Protein AF-A0A352EVU0-F1 (afdb_monomer_lite)

Secondary structure (DSSP, 8-state):
---------------------SSSSSSHHHHHHHHHHHHSS----------------TT-HHHHHHTT--TTSHHHHHH-TT---THHHHHHT--SS--SEEEEEEEE-TTT-PEEEEEEEE-SS-EEEEEEETT-GGG-EEEEE-HHHHHHHHHHHHTPPPPPPPPTTTS-TTPPPSEEEEEEEEETTEEEEEEEEHHHHEEESSTT-SSEEE-HHHHHHTTSGGG---TTSS-HHHHHHHTT--

pLDDT: mean 79.82, std 21.69, range [36.47, 98.62]

Radius of gyration: 36.18 Å; chains: 1; bounding box: 93×41×120 Å

Foldseek 3Di:
DDDDDDDDDDDDDDDDDDDDDDPDDPPPVVVVVVVVVVVPPPPPPPPVPPLDPLVDPQLCPVQCVVVVPDCPAPVNVLCDDPRGPPVVVVSNPDDPDDWQKKKWKWFALPPPSWIWIWIWTDDPQWIWTWIDTRVCRVPTDIDTDDPVLSVQLLVQVVPDDADFWDDPVQAAPPGRTGFGIKMWMGHRHDIDIYTHYPQQAWDAPDSPSPDIDGHVVLVSVCSDVVSPPPPPDPDPPVSSSVVSVD

Sequence (246 aa):
MQEIRHSFSLDANRAPQLKAIVIRLTSMNKIFLIIVILVLTPSVFGQKSTTPSLGWDLTYISVLSANRVAPDEWVRKWLGPNFQSPARQLISKWRDGPIESSVLLEHPAFHAGEHVTIWLVRTKHHAYYIELVEANPRHKLKESLSLHLYDKLFGMMSSWQQAQPLMPEDTPENGIPGYMGFLSFYNRGDSRQMLLTGEDFVICKTKKCDEAKLGRVYQALTILPRFKVQSDRRSTYNNALQLSAR

Structure (mmCIF, N/CA/C/O backbone):
data_AF-A0A352EVU0-F1
#
_entry.id   AF-A0A352EVU0-F1
#
loop_
_atom_site.group_PDB
_atom_site.id
_atom_site.type_symbol
_atom_site.label_atom_id
_atom_site.label_alt_id
_atom_site.label_comp_id
_atom_site.label_asym_id
_atom_site.label_entity_id
_atom_site.label_seq_id
_atom_site.pdbx_PDB_ins_code
_atom_site.Cartn_x
_atom_site.Cartn_y
_atom_site.Cartn_z
_atom_site.occupancy
_atom_site.B_iso_or_equiv
_atom_site.auth_seq_id
_atom_site.auth_comp_id
_atom_site.auth_asym_id
_atom_site.auth_atom_id
_atom_site.pdbx_PDB_model_num
ATOM 1 N N . MET A 1 1 ? -75.322 11.588 84.653 1.00 41.59 1 MET A N 1
ATOM 2 C CA . MET A 1 1 ? -75.619 10.190 85.035 1.00 41.59 1 MET A CA 1
ATOM 3 C C . MET A 1 1 ? -74.282 9.465 85.058 1.00 41.59 1 MET A C 1
ATOM 5 O O . MET A 1 1 ? -73.636 9.452 84.023 1.00 41.59 1 MET A O 1
ATOM 9 N N . GLN A 1 2 ? -73.666 9.289 86.238 1.00 39.53 2 GLN A N 1
ATOM 10 C CA . GLN A 1 2 ? -73.706 8.049 87.052 1.00 39.53 2 GLN A CA 1
ATOM 11 C C . GLN A 1 2 ? -73.255 6.835 86.211 1.00 39.53 2 GLN A C 1
ATOM 13 O O . GLN A 1 2 ? -73.874 6.570 85.195 1.00 39.53 2 GLN A O 1
ATOM 18 N N . GLU A 1 3 ? -72.183 6.100 86.511 1.00 41.59 3 GLU A N 1
ATOM 19 C CA . GLU A 1 3 ? -71.686 5.681 87.824 1.00 41.59 3 GLU A CA 1
ATOM 20 C C . GLU A 1 3 ? -70.164 5.444 87.873 1.00 41.59 3 GLU A C 1
ATOM 22 O O . GLU A 1 3 ? -69.505 5.094 86.898 1.00 41.59 3 GLU A O 1
ATOM 27 N N . ILE A 1 4 ? -69.657 5.620 89.090 1.00 52.03 4 ILE A N 1
ATOM 28 C CA . ILE A 1 4 ? -68.330 5.307 89.618 1.00 52.03 4 ILE A CA 1
ATOM 29 C C . ILE A 1 4 ? -68.307 3.827 90.038 1.00 52.03 4 ILE A C 1
ATOM 31 O O . ILE A 1 4 ? -69.284 3.390 90.641 1.00 52.03 4 ILE A O 1
ATOM 35 N N . ARG A 1 5 ? -67.180 3.108 89.881 1.00 47.53 5 ARG A N 1
ATOM 36 C CA . ARG A 1 5 ? -66.636 2.241 90.955 1.00 47.53 5 ARG A CA 1
ATOM 37 C C . ARG A 1 5 ? -65.174 1.812 90.751 1.00 47.53 5 ARG A C 1
ATOM 39 O O . ARG A 1 5 ? -64.817 1.092 89.829 1.00 47.53 5 ARG A O 1
ATOM 46 N N . HIS A 1 6 ? -64.378 2.298 91.701 1.00 43.09 6 HIS A N 1
ATOM 47 C CA . HIS A 1 6 ? -63.061 1.882 92.185 1.00 43.09 6 HIS A CA 1
ATOM 48 C C . HIS A 1 6 ? -62.896 0.387 92.513 1.00 43.09 6 HIS A C 1
ATOM 50 O O . HIS A 1 6 ? -63.826 -0.204 93.050 1.00 43.09 6 HIS A O 1
ATOM 56 N N . SER A 1 7 ? -61.656 -0.120 92.370 1.00 42.41 7 SER A N 1
ATOM 57 C CA . SER A 1 7 ? -60.786 -0.686 93.445 1.00 42.41 7 SER A CA 1
ATOM 58 C C . SER A 1 7 ? -59.576 -1.404 92.798 1.00 42.41 7 SER A C 1
ATOM 60 O O . SER A 1 7 ? -59.787 -2.317 92.010 1.00 42.41 7 SER A O 1
ATOM 62 N N . PHE A 1 8 ? -58.330 -0.908 92.847 1.00 42.88 8 PHE A N 1
ATOM 63 C CA . PHE A 1 8 ? -57.292 -1.006 93.903 1.00 42.88 8 PHE A CA 1
ATOM 64 C C . PHE A 1 8 ? -56.934 -2.422 94.412 1.00 42.88 8 PHE A C 1
ATOM 66 O O . PHE A 1 8 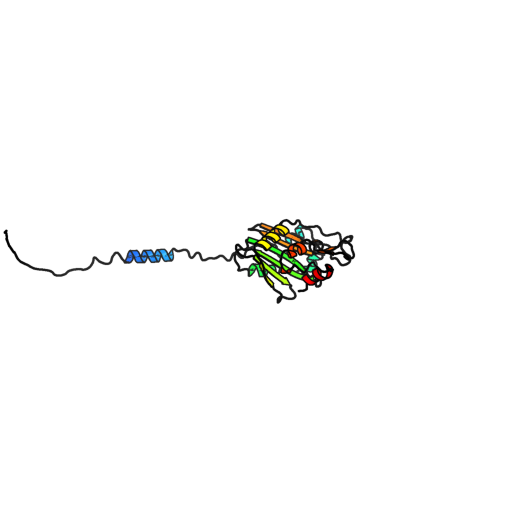? -57.741 -3.035 95.098 1.00 42.88 8 PHE A O 1
ATOM 73 N N . SER A 1 9 ? -55.687 -2.860 94.149 1.00 38.09 9 SER A N 1
ATOM 74 C CA . SER A 1 9 ? -54.765 -3.605 95.051 1.00 38.09 9 SER A CA 1
ATOM 75 C C . SER A 1 9 ? -53.428 -3.840 94.304 1.00 38.09 9 SER A C 1
ATOM 77 O O . SER A 1 9 ? -53.432 -4.494 93.266 1.00 38.09 9 SER A O 1
ATOM 79 N N . LEU A 1 10 ? -52.370 -3.052 94.539 1.00 39.59 10 LEU A N 1
ATOM 80 C CA . LEU A 1 10 ? -51.272 -3.187 95.525 1.00 39.59 10 LEU A CA 1
ATOM 81 C C . LEU A 1 10 ? -50.255 -4.323 95.263 1.00 39.59 10 LEU A C 1
ATOM 83 O O . LEU A 1 10 ? -50.540 -5.497 95.466 1.00 39.59 10 LEU A O 1
ATOM 87 N N . ASP A 1 11 ? -49.066 -3.869 94.843 1.00 41.59 11 ASP A N 1
ATOM 88 C CA . ASP A 1 11 ? -47.697 -4.248 95.230 1.00 41.59 11 ASP A CA 1
ATOM 89 C C . ASP A 1 11 ? -47.300 -5.725 95.399 1.00 41.59 11 ASP A C 1
ATOM 91 O O . ASP A 1 11 ? -47.783 -6.436 96.271 1.00 41.59 11 ASP A O 1
ATOM 95 N N . ALA A 1 12 ? -46.216 -6.127 94.724 1.00 38.94 12 ALA A N 1
ATOM 96 C CA . ALA A 1 12 ? -44.873 -6.018 95.310 1.00 38.94 12 ALA A CA 1
ATOM 97 C C . ALA A 1 12 ? -43.837 -6.900 94.582 1.00 38.94 12 ALA A C 1
ATOM 99 O O . ALA A 1 12 ? -43.993 -8.109 94.450 1.00 38.94 12 ALA A O 1
ATOM 100 N N . ASN A 1 13 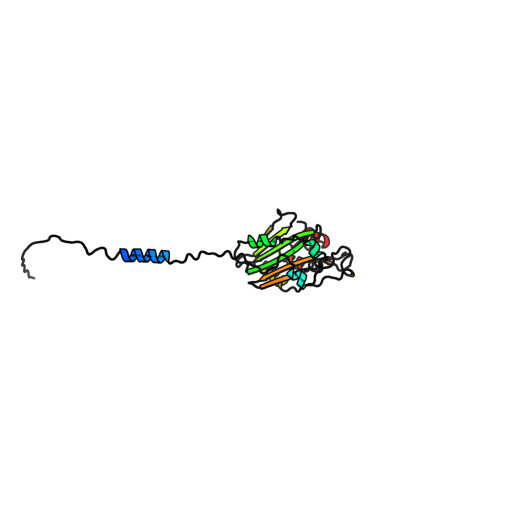? -42.685 -6.281 94.322 1.00 37.75 13 ASN A N 1
ATOM 101 C CA . ASN A 1 13 ? -41.345 -6.852 94.471 1.00 37.75 13 ASN A CA 1
ATOM 102 C C . ASN A 1 13 ? -40.701 -7.737 93.382 1.00 37.75 13 ASN A C 1
ATOM 104 O O . ASN A 1 13 ? -41.170 -8.802 93.000 1.00 37.75 13 ASN A O 1
ATOM 108 N N . ARG A 1 14 ? -39.446 -7.325 93.124 1.00 41.03 14 ARG A N 1
ATOM 109 C CA . ARG A 1 14 ? -38.260 -8.058 92.643 1.00 41.03 14 ARG A CA 1
ATOM 110 C C . ARG A 1 14 ? -38.029 -8.171 91.132 1.00 41.03 14 ARG A C 1
ATOM 112 O O . ARG A 1 14 ? -38.212 -9.212 90.520 1.00 41.03 14 ARG A O 1
ATOM 119 N N . ALA A 1 15 ? -37.364 -7.143 90.603 1.00 46.62 15 ALA A N 1
ATOM 120 C CA . ALA A 1 15 ? -36.094 -7.372 89.903 1.00 46.62 15 ALA A CA 1
ATOM 121 C C . ALA A 1 15 ? -35.005 -7.661 90.972 1.00 46.62 15 ALA A C 1
ATOM 123 O O . ALA A 1 15 ? -35.111 -7.105 92.070 1.00 46.62 15 ALA A O 1
ATOM 124 N N . PRO A 1 16 ? -33.983 -8.507 90.722 1.00 51.19 16 PRO A N 1
ATOM 125 C CA . PRO A 1 16 ? -32.934 -8.113 89.782 1.00 51.19 16 PRO A CA 1
ATOM 126 C C . PRO A 1 16 ? -32.313 -9.258 88.952 1.00 51.19 16 PRO A C 1
ATOM 128 O O . PRO A 1 16 ? -32.306 -10.415 89.348 1.00 51.19 16 PRO A O 1
ATOM 131 N N . GLN A 1 17 ? -31.713 -8.855 87.827 1.00 45.97 17 GLN A N 1
ATOM 132 C CA . GLN A 1 17 ? -30.420 -9.337 87.320 1.00 45.97 17 GLN A CA 1
ATOM 133 C C . GLN A 1 17 ? -30.233 -10.858 87.188 1.00 45.97 17 GLN A C 1
ATOM 135 O O . GLN A 1 17 ? -29.955 -11.535 88.170 1.00 45.97 17 GLN A O 1
ATOM 140 N N . LEU A 1 18 ? -30.169 -11.356 85.947 1.00 41.66 18 LEU A N 1
ATOM 141 C CA . LEU A 1 18 ? -28.968 -12.049 85.460 1.00 41.66 18 LEU A CA 1
ATOM 142 C C . LEU A 1 18 ? -29.073 -12.385 83.965 1.00 41.66 18 LEU A C 1
ATOM 144 O O . LEU A 1 18 ? -29.944 -13.122 83.519 1.00 41.66 18 LEU A O 1
ATOM 148 N N . LYS A 1 19 ? -28.053 -11.901 83.252 1.00 44.44 19 LYS A N 1
ATOM 149 C CA . LYS A 1 19 ? -27.501 -12.431 81.998 1.00 44.44 19 LYS A CA 1
ATOM 150 C C . LYS A 1 19 ? -28.220 -12.032 80.713 1.00 44.44 19 LYS A C 1
ATOM 152 O O . LYS A 1 19 ? -28.825 -12.820 79.997 1.00 44.44 19 LYS A O 1
ATOM 157 N N . ALA A 1 20 ? -27.913 -10.795 80.331 1.00 50.62 20 ALA A N 1
ATOM 158 C CA . ALA A 1 20 ? -27.350 -10.537 79.013 1.00 50.62 20 ALA A CA 1
ATOM 159 C C . ALA A 1 20 ? -26.485 -11.725 78.536 1.00 50.62 20 ALA A C 1
ATOM 161 O O . ALA A 1 20 ? -25.426 -11.929 79.109 1.00 50.62 20 ALA A O 1
ATOM 162 N N . ILE A 1 21 ? -26.971 -12.508 77.564 1.00 49.44 21 ILE A N 1
ATOM 163 C CA . ILE A 1 21 ? -26.263 -13.315 76.537 1.00 49.44 21 ILE A CA 1
ATOM 164 C C . ILE A 1 21 ? -27.355 -13.761 75.532 1.00 49.44 21 ILE A C 1
ATOM 166 O O . ILE A 1 21 ? -27.644 -14.934 75.382 1.00 49.44 21 ILE A O 1
ATOM 170 N N . VAL A 1 22 ? -28.066 -12.838 74.872 1.00 45.50 22 VAL A N 1
ATOM 171 C CA . VAL A 1 22 ? -28.925 -13.205 73.706 1.00 45.50 22 VAL A CA 1
ATOM 172 C C . VAL A 1 22 ? -28.838 -12.170 72.575 1.00 45.50 22 VAL A C 1
ATOM 174 O O . VAL A 1 22 ? -29.566 -12.221 71.594 1.00 45.50 22 VAL A O 1
ATOM 177 N N . ILE A 1 23 ? -27.897 -11.227 72.639 1.00 49.56 23 ILE A N 1
ATOM 178 C CA . ILE A 1 23 ? -27.729 -10.218 71.587 1.00 49.56 23 ILE A CA 1
ATOM 179 C C . ILE A 1 23 ? -26.264 -10.196 71.172 1.00 49.56 23 ILE A C 1
ATOM 181 O O . ILE A 1 23 ? -25.520 -9.362 71.673 1.00 49.56 23 ILE A O 1
ATOM 185 N N . ARG A 1 24 ? -25.835 -11.138 70.312 1.00 45.91 24 ARG A N 1
ATOM 186 C CA . ARG A 1 24 ? -24.653 -10.988 69.419 1.00 45.91 24 ARG A CA 1
ATOM 187 C C . ARG A 1 24 ? -24.340 -12.187 68.501 1.00 45.91 24 ARG A C 1
ATOM 189 O O . ARG A 1 24 ? -23.189 -12.386 68.145 1.00 45.91 24 ARG A O 1
ATOM 196 N N . LEU A 1 25 ? -25.328 -12.957 68.038 1.00 42.06 25 LEU A N 1
ATOM 197 C CA . LEU A 1 25 ? -25.082 -14.056 67.075 1.00 42.06 25 LEU A CA 1
ATOM 198 C C . LEU A 1 25 ? -25.722 -13.862 65.692 1.00 42.06 25 LEU A C 1
ATOM 200 O O . LEU A 1 25 ? -25.816 -14.801 64.914 1.00 42.06 25 LEU A O 1
ATOM 204 N N . THR A 1 26 ? -26.109 -12.636 65.333 1.00 45.88 26 THR A N 1
ATOM 205 C CA . THR A 1 26 ? -26.640 -12.326 63.987 1.00 45.88 26 THR A CA 1
ATOM 206 C C . THR A 1 26 ? -25.762 -11.375 63.169 1.00 45.88 26 THR A C 1
ATOM 208 O O . THR A 1 26 ? -26.046 -11.139 61.996 1.00 45.88 26 THR A O 1
ATOM 211 N N . SER A 1 27 ? -24.668 -10.862 63.746 1.00 51.22 27 SER A N 1
ATOM 212 C CA . SER A 1 27 ? -23.776 -9.896 63.081 1.00 51.22 27 SER A CA 1
ATOM 213 C C . SER A 1 27 ? -22.551 -10.544 62.413 1.00 51.22 27 SER A C 1
ATOM 215 O O . SER A 1 27 ? -22.149 -10.131 61.327 1.00 51.22 27 SER A O 1
ATOM 217 N N . MET A 1 28 ? -21.994 -11.622 62.980 1.00 50.38 28 MET A N 1
ATOM 218 C CA . MET A 1 28 ? -20.754 -12.217 62.450 1.00 50.38 28 MET A CA 1
ATOM 219 C C . MET A 1 28 ? -20.948 -13.043 61.168 1.00 50.38 28 MET A C 1
ATOM 221 O O . MET A 1 28 ? -20.040 -13.078 60.343 1.00 50.38 28 MET A O 1
ATOM 225 N N . ASN A 1 29 ? -22.138 -13.607 60.924 1.00 49.31 29 ASN A N 1
ATOM 226 C CA . ASN A 1 29 ? -22.406 -14.356 59.685 1.00 49.31 29 ASN A CA 1
ATOM 227 C C . ASN A 1 29 ? -22.691 -13.459 58.471 1.00 49.31 29 ASN A C 1
ATOM 229 O O . ASN A 1 29 ? -22.521 -13.902 57.340 1.00 49.31 29 ASN A O 1
ATOM 233 N N . LYS A 1 30 ? -23.087 -12.193 58.674 1.00 51.00 30 LYS A N 1
ATOM 234 C CA . LYS A 1 30 ? -23.308 -11.251 57.562 1.00 51.00 30 LYS A CA 1
ATOM 235 C C . LYS A 1 30 ? -22.015 -10.575 57.104 1.00 51.00 30 LYS A C 1
ATOM 237 O O . LYS A 1 30 ? -21.850 -10.350 55.911 1.00 51.00 30 LYS A O 1
ATOM 242 N N . ILE A 1 31 ? -21.077 -10.317 58.020 1.00 54.59 31 ILE A N 1
ATOM 243 C CA . ILE A 1 31 ? -19.764 -9.741 57.678 1.00 54.59 31 ILE A CA 1
ATOM 244 C C . ILE A 1 31 ? -18.893 -10.770 56.941 1.00 54.59 31 ILE A C 1
ATOM 246 O O . ILE A 1 31 ? -18.262 -10.426 55.943 1.00 54.59 31 ILE A O 1
ATOM 250 N N . PHE A 1 32 ? -18.927 -12.046 57.349 1.00 53.06 32 PHE A N 1
ATOM 251 C CA . PHE A 1 32 ? -18.214 -13.113 56.633 1.00 53.06 32 PHE A CA 1
ATOM 252 C C . PHE A 1 32 ? -18.740 -13.319 55.204 1.00 53.06 32 PHE A C 1
ATOM 254 O O . PHE A 1 32 ? -17.948 -13.533 54.290 1.00 53.06 32 PHE A O 1
ATOM 261 N N . LEU A 1 33 ? -20.053 -13.178 54.979 1.00 52.28 33 LEU A N 1
ATOM 262 C CA . LEU A 1 33 ? -20.634 -13.318 53.641 1.00 52.28 33 LEU A CA 1
ATOM 263 C C . LEU A 1 33 ? -20.185 -12.197 52.685 1.00 52.28 33 LEU A C 1
ATOM 265 O O . LEU A 1 33 ? -19.931 -12.459 51.515 1.00 52.28 33 LEU A O 1
ATOM 269 N N . ILE A 1 34 ? -20.039 -10.960 53.175 1.00 54.53 34 ILE A N 1
ATOM 270 C CA . ILE A 1 34 ? -19.601 -9.815 52.356 1.00 54.53 34 ILE A CA 1
ATOM 271 C C . ILE A 1 34 ? -18.117 -9.937 51.975 1.00 54.53 34 ILE A C 1
ATOM 273 O O . ILE A 1 34 ? -17.751 -9.632 50.841 1.00 54.53 34 ILE A O 1
ATOM 277 N N . ILE A 1 35 ? -17.267 -10.443 52.877 1.00 55.34 35 ILE A N 1
ATOM 278 C CA . ILE A 1 35 ? -15.843 -10.677 52.584 1.00 55.34 35 ILE A CA 1
ATOM 279 C C . ILE A 1 35 ? -15.674 -11.835 51.588 1.00 55.34 35 ILE A C 1
ATOM 281 O O . ILE A 1 35 ? -14.876 -11.724 50.661 1.00 55.34 35 ILE A O 1
ATOM 285 N N . VAL A 1 36 ? -16.469 -12.905 51.696 1.00 54.06 36 VAL A N 1
ATOM 286 C CA . VAL A 1 36 ? -16.443 -14.012 50.722 1.00 54.06 36 VAL A CA 1
ATOM 287 C C . VAL A 1 36 ? -16.940 -13.567 49.337 1.00 54.06 36 VAL A C 1
ATOM 289 O O . VAL A 1 36 ? -16.380 -13.997 48.333 1.00 54.06 36 VAL A O 1
ATOM 292 N N . ILE A 1 37 ? -17.911 -12.649 49.250 1.00 52.44 37 ILE A N 1
ATOM 293 C CA . ILE A 1 37 ? -18.372 -12.092 47.962 1.00 52.44 37 ILE A CA 1
ATOM 294 C C . ILE A 1 37 ? -17.316 -11.166 47.328 1.00 52.44 37 ILE A C 1
ATOM 296 O O . ILE A 1 37 ? -17.140 -11.205 46.113 1.00 52.44 37 ILE A O 1
ATOM 300 N N . LEU A 1 38 ? -16.560 -10.395 48.118 1.00 51.66 38 LEU A N 1
ATOM 301 C CA . LEU A 1 38 ? -15.459 -9.553 47.614 1.00 51.66 38 LEU A CA 1
ATOM 302 C C . LEU A 1 38 ? -14.221 -10.354 47.174 1.00 51.66 38 LEU A C 1
ATOM 304 O O . LEU A 1 38 ? -13.482 -9.900 46.306 1.00 51.66 38 LEU A O 1
ATOM 308 N N . VAL A 1 39 ? -13.998 -11.550 47.728 1.00 53.25 39 VAL A N 1
ATOM 309 C CA . VAL A 1 39 ? -12.901 -12.452 47.315 1.00 53.25 39 VAL A CA 1
ATOM 310 C C . VAL A 1 39 ? -13.301 -13.337 46.119 1.00 53.25 39 VAL A C 1
ATOM 312 O O . VAL A 1 39 ? -12.437 -13.890 45.442 1.00 53.25 39 VAL A O 1
ATOM 315 N N . LEU A 1 40 ? -14.599 -13.430 45.806 1.00 48.62 40 LEU A N 1
ATOM 316 C CA . LEU A 1 40 ? -15.132 -14.187 44.667 1.00 48.62 40 LEU A CA 1
ATOM 317 C C . LEU A 1 40 ? -15.559 -13.318 43.480 1.00 48.62 40 LEU A C 1
ATOM 319 O O . LEU A 1 40 ? -16.091 -13.860 42.513 1.00 48.62 40 LEU A O 1
ATOM 323 N N . THR A 1 41 ? -15.318 -12.003 43.486 1.00 47.41 41 THR A N 1
ATOM 324 C CA . THR A 1 41 ? -15.342 -11.255 42.225 1.00 47.41 41 THR A CA 1
ATOM 325 C C . THR A 1 41 ? -14.084 -11.635 41.453 1.00 47.41 41 THR A C 1
ATOM 327 O O . THR A 1 41 ? -12.996 -11.223 41.868 1.00 47.41 41 THR A O 1
ATOM 330 N N . PRO A 1 42 ? -14.165 -12.422 40.361 1.00 52.81 42 PRO A N 1
ATOM 331 C CA . PRO A 1 42 ? -13.004 -12.599 39.514 1.00 52.81 42 PRO A CA 1
ATOM 332 C C . PRO A 1 42 ? -12.578 -11.203 39.074 1.00 52.81 42 PRO A C 1
ATOM 334 O O . PRO A 1 42 ? -13.374 -10.444 38.518 1.00 52.81 42 PRO A O 1
ATOM 337 N N . SER A 1 43 ? -11.328 -10.856 39.359 1.00 50.41 43 SER A N 1
ATOM 338 C CA . SER A 1 43 ? -10.654 -9.691 38.807 1.00 50.41 43 SER A CA 1
ATOM 339 C C . SER A 1 43 ? -10.568 -9.859 37.288 1.00 50.41 43 SER A C 1
ATOM 341 O O . SER A 1 43 ? -9.516 -10.173 36.737 1.00 50.41 43 SER A O 1
ATOM 343 N N . VAL A 1 44 ? -11.682 -9.671 36.577 1.00 52.22 44 VAL A N 1
ATOM 344 C CA . VAL A 1 44 ? -11.728 -9.601 35.115 1.00 52.22 44 VAL A CA 1
ATOM 345 C C . VAL A 1 44 ? -11.325 -8.187 34.709 1.00 52.22 44 VAL A C 1
ATOM 347 O O . VAL A 1 44 ? -12.076 -7.435 34.106 1.00 52.22 44 VAL A O 1
ATOM 350 N N . PHE A 1 45 ? -10.098 -7.819 35.060 1.00 49.34 45 PHE A N 1
ATOM 351 C CA . PHE A 1 45 ? -9.348 -6.785 34.354 1.00 49.34 45 PHE A CA 1
ATOM 352 C C . PHE A 1 45 ? -7.999 -7.344 33.904 1.00 49.34 45 PHE A C 1
ATOM 354 O O . PHE A 1 45 ? -6.996 -6.649 33.828 1.00 49.34 45 PHE A O 1
ATOM 361 N N . GLY A 1 46 ? -7.984 -8.620 33.520 1.00 46.38 46 GLY A N 1
ATOM 362 C CA . GLY A 1 46 ? -7.049 -9.093 32.514 1.00 46.38 46 GLY A CA 1
ATOM 363 C C . GLY A 1 46 ? -7.533 -8.637 31.140 1.00 46.38 46 GLY A C 1
ATOM 364 O O . GLY A 1 46 ? -8.003 -9.461 30.359 1.00 46.38 46 GLY A O 1
ATOM 365 N N . GLN A 1 47 ? -7.449 -7.337 30.829 1.00 45.84 47 GLN A N 1
ATOM 366 C CA . GLN A 1 47 ? -7.446 -6.902 29.432 1.00 45.84 47 GLN A CA 1
ATOM 367 C C . GLN A 1 47 ? -6.169 -7.478 28.827 1.00 45.84 47 GLN A C 1
ATOM 369 O O . GLN A 1 47 ? -5.101 -6.870 28.867 1.00 45.84 47 GLN A O 1
ATOM 374 N N . LYS A 1 48 ? -6.265 -8.710 28.319 1.00 42.69 48 LYS A N 1
ATOM 375 C CA . LYS A 1 48 ? -5.262 -9.277 27.432 1.00 42.69 48 LYS A CA 1
ATOM 376 C C . LYS A 1 48 ? -5.119 -8.236 26.332 1.00 42.69 48 LYS A C 1
ATOM 378 O O . LYS A 1 48 ? -6.048 -8.036 25.556 1.00 42.69 48 LYS A O 1
ATOM 383 N N . SER A 1 49 ? -4.003 -7.512 26.342 1.00 43.81 49 SER A N 1
ATOM 384 C CA . SER A 1 49 ? -3.601 -6.630 25.256 1.00 43.81 49 SER A CA 1
ATOM 385 C C . SER A 1 49 ? -3.377 -7.531 24.050 1.00 43.81 49 SER A C 1
ATOM 387 O O . SER A 1 49 ? -2.255 -7.931 23.747 1.00 43.81 49 SER A O 1
ATOM 389 N N . THR A 1 50 ? -4.463 -7.930 23.397 1.00 50.94 50 THR A N 1
ATOM 390 C CA . THR A 1 50 ? -4.438 -8.525 22.077 1.00 50.94 50 THR A CA 1
ATOM 391 C C . THR A 1 50 ? -4.080 -7.379 21.159 1.00 50.94 50 THR A C 1
ATOM 393 O O . THR A 1 50 ? -4.957 -6.706 20.617 1.00 50.94 50 THR A O 1
ATOM 396 N N . THR A 1 51 ? -2.782 -7.097 21.050 1.00 55.22 51 THR A N 1
ATOM 397 C CA . THR A 1 51 ? -2.265 -6.338 19.918 1.00 55.22 51 THR A CA 1
ATOM 398 C C . THR A 1 51 ? -2.927 -6.950 18.686 1.00 55.22 51 THR A C 1
ATOM 400 O O . THR A 1 51 ? -2.803 -8.167 18.511 1.00 55.22 51 THR A O 1
ATOM 403 N N . PRO A 1 52 ? -3.707 -6.184 17.906 1.00 63.84 52 PRO A N 1
ATOM 404 C CA . PRO A 1 52 ? -4.442 -6.753 16.792 1.00 63.84 52 PRO A CA 1
ATOM 405 C C . PRO A 1 52 ? -3.442 -7.424 15.855 1.00 63.84 52 PRO A C 1
ATOM 407 O O . PRO A 1 52 ? -2.573 -6.757 15.294 1.00 63.84 52 PRO A O 1
ATOM 410 N N . SER A 1 53 ? -3.527 -8.747 15.716 1.00 81.44 53 SER A N 1
ATOM 411 C CA . SER A 1 53 ? -2.842 -9.413 14.619 1.00 81.44 53 SER A CA 1
ATOM 412 C C . SER A 1 53 ? -3.680 -9.137 13.384 1.00 81.44 53 SER A C 1
ATOM 414 O O . SER A 1 53 ? -4.736 -9.735 13.205 1.00 81.44 53 SER A O 1
ATOM 416 N N . LEU A 1 54 ? -3.237 -8.190 12.558 1.00 92.38 54 LEU A N 1
ATOM 417 C CA . LEU A 1 54 ? -3.902 -7.870 11.294 1.00 92.38 54 LEU A CA 1
ATOM 418 C C . LEU A 1 54 ? -3.659 -8.944 10.224 1.00 92.38 54 LEU A C 1
ATOM 420 O O . LEU A 1 54 ? -4.033 -8.740 9.079 1.00 92.38 54 LEU A O 1
ATOM 424 N N . GLY A 1 55 ? -2.994 -10.059 10.552 1.00 93.50 55 GLY A N 1
ATOM 425 C CA . GLY A 1 55 ? -2.7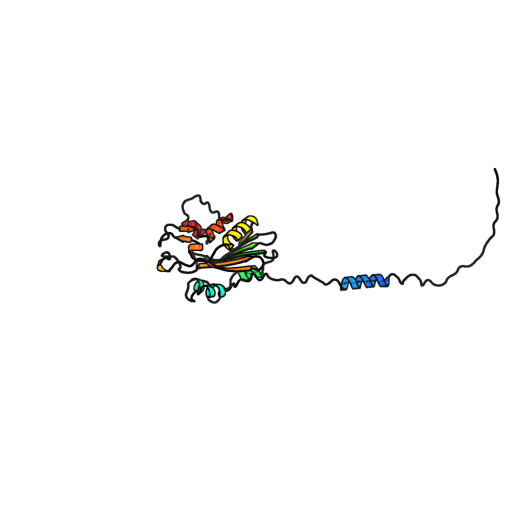55 -11.175 9.630 1.00 93.50 55 GLY A CA 1
ATOM 426 C C . GLY A 1 55 ? -1.845 -10.860 8.437 1.00 93.50 55 GLY A C 1
ATOM 427 O O . GLY A 1 55 ? -1.671 -11.711 7.574 1.00 93.50 55 GLY A O 1
ATOM 428 N N . TRP A 1 56 ? -1.274 -9.656 8.361 1.00 95.94 56 TRP A N 1
ATOM 429 C CA . TRP A 1 56 ? -0.368 -9.258 7.286 1.00 95.94 56 TRP A CA 1
ATOM 430 C C . TRP A 1 56 ? 1.035 -9.818 7.498 1.00 95.94 56 TRP A C 1
ATOM 432 O O . TRP A 1 56 ? 1.606 -9.697 8.586 1.00 95.94 56 TRP A O 1
ATOM 442 N N . ASP A 1 57 ? 1.626 -10.342 6.429 1.00 96.31 57 ASP A N 1
ATOM 443 C CA . ASP A 1 57 ? 3.062 -10.556 6.345 1.00 96.31 57 ASP A CA 1
ATOM 444 C C . ASP A 1 57 ? 3.739 -9.226 5.989 1.00 96.31 57 ASP A C 1
ATOM 446 O O . ASP A 1 57 ? 3.800 -8.821 4.827 1.00 96.31 57 ASP A O 1
ATOM 450 N N . LEU A 1 58 ? 4.243 -8.533 7.010 1.00 96.00 58 LEU A N 1
ATOM 451 C CA . LEU A 1 58 ? 4.949 -7.254 6.866 1.00 96.00 58 LEU A CA 1
ATOM 452 C C . LEU A 1 58 ? 6.398 -7.400 6.365 1.00 96.00 58 LEU A C 1
ATOM 454 O O . LEU A 1 58 ? 7.096 -6.398 6.223 1.00 96.00 58 LEU A O 1
ATOM 458 N N . THR A 1 59 ? 6.865 -8.630 6.122 1.00 95.88 59 THR A N 1
ATOM 459 C CA . THR A 1 59 ? 8.091 -8.873 5.341 1.00 95.88 59 THR A CA 1
ATOM 460 C C . THR A 1 59 ? 7.801 -8.921 3.841 1.00 95.88 59 THR A C 1
ATOM 462 O O . THR A 1 59 ? 8.725 -8.865 3.033 1.00 95.88 59 THR A O 1
ATOM 465 N N . TYR A 1 60 ? 6.520 -9.054 3.473 1.00 97.50 60 TYR A N 1
ATOM 466 C CA . TYR A 1 60 ? 6.010 -9.225 2.113 1.00 97.50 60 TYR A CA 1
ATOM 467 C C . TYR A 1 60 ? 6.531 -10.450 1.354 1.00 97.50 60 TYR A C 1
ATOM 469 O O . TYR A 1 60 ? 6.176 -10.648 0.191 1.00 97.50 60 TYR A O 1
ATOM 477 N N . ILE A 1 61 ? 7.314 -11.321 1.994 1.00 96.19 61 ILE A N 1
ATOM 478 C CA . ILE A 1 61 ? 7.885 -12.512 1.359 1.00 96.19 61 ILE A CA 1
ATOM 479 C C . ILE A 1 61 ? 6.776 -13.408 0.806 1.00 96.19 61 ILE A C 1
ATOM 481 O O . ILE A 1 61 ? 6.900 -13.910 -0.313 1.00 96.19 61 ILE A O 1
ATOM 485 N N . SER A 1 62 ? 5.675 -13.561 1.543 1.00 96.31 62 SER A N 1
ATOM 486 C CA . SER A 1 62 ? 4.550 -14.411 1.148 1.00 96.31 62 SER A CA 1
ATOM 487 C C . SER A 1 62 ? 3.892 -13.926 -0.146 1.00 96.31 62 SER A C 1
ATOM 489 O O . SER A 1 62 ? 3.722 -14.711 -1.080 1.00 96.31 62 SER A O 1
ATOM 491 N N . VAL A 1 63 ? 3.577 -12.628 -0.245 1.00 97.62 63 VAL A N 1
ATOM 492 C CA . VAL A 1 63 ? 2.926 -12.056 -1.438 1.00 97.62 63 VAL A CA 1
ATOM 493 C C . VAL A 1 63 ? 3.883 -11.976 -2.632 1.00 97.62 63 VAL A C 1
ATOM 495 O O . VAL A 1 63 ? 3.467 -12.217 -3.765 1.00 97.62 63 VAL A O 1
ATOM 498 N N . LEU A 1 64 ? 5.173 -11.723 -2.398 1.00 97.88 64 LEU A N 1
ATOM 499 C CA . LEU A 1 64 ? 6.199 -11.753 -3.444 1.00 97.88 64 LEU A CA 1
ATOM 500 C C . LEU A 1 64 ? 6.391 -13.170 -4.005 1.00 97.88 64 LEU A C 1
ATOM 502 O O . LEU A 1 64 ? 6.480 -13.348 -5.217 1.00 97.88 64 LEU A O 1
ATOM 506 N N . SER A 1 65 ? 6.423 -14.182 -3.134 1.00 97.25 65 SER A N 1
ATOM 507 C CA . SER A 1 65 ? 6.550 -15.592 -3.525 1.00 97.25 65 SER A CA 1
ATOM 508 C C . SER A 1 65 ? 5.329 -16.078 -4.309 1.00 97.25 65 SER A C 1
ATOM 510 O O . SER A 1 65 ? 5.477 -16.664 -5.381 1.00 97.25 65 SER A O 1
ATOM 512 N N . ALA A 1 66 ? 4.118 -15.756 -3.838 1.00 97.38 66 ALA A N 1
ATOM 513 C CA . ALA A 1 66 ? 2.873 -16.109 -4.521 1.00 97.38 66 ALA A CA 1
ATOM 514 C C . ALA A 1 66 ? 2.800 -15.543 -5.951 1.00 97.38 66 ALA A C 1
ATOM 516 O O . ALA A 1 66 ? 2.256 -16.186 -6.846 1.00 97.38 66 ALA A O 1
ATOM 517 N N . ASN A 1 67 ? 3.401 -14.371 -6.171 1.00 97.56 67 ASN A N 1
ATOM 518 C CA . ASN A 1 67 ? 3.488 -13.711 -7.473 1.00 97.56 67 ASN A CA 1
ATOM 519 C C . ASN A 1 67 ? 4.761 -14.042 -8.262 1.00 97.56 67 ASN A C 1
ATOM 521 O O . ASN A 1 67 ? 4.990 -13.448 -9.310 1.00 97.56 67 ASN A O 1
ATOM 525 N N . ARG A 1 68 ? 5.579 -14.988 -7.781 1.00 97.12 68 ARG A N 1
ATOM 526 C CA . ARG A 1 68 ? 6.829 -15.431 -8.421 1.00 97.12 68 ARG A CA 1
ATOM 527 C C . ARG A 1 68 ? 7.819 -14.293 -8.701 1.00 97.12 68 ARG A C 1
ATOM 529 O O . ARG A 1 68 ? 8.582 -14.378 -9.655 1.00 97.12 68 ARG A O 1
ATOM 536 N N . VAL A 1 69 ? 7.832 -13.267 -7.848 1.00 96.81 69 VAL A N 1
ATOM 537 C CA . VAL A 1 69 ? 8.744 -12.125 -7.989 1.00 96.81 69 VAL A CA 1
ATOM 538 C C . VAL A 1 69 ? 10.181 -12.586 -7.760 1.00 96.81 69 VAL A C 1
ATOM 540 O O . VAL A 1 69 ? 10.510 -13.055 -6.656 1.00 96.81 69 VAL A O 1
ATOM 543 N N . ALA A 1 70 ? 11.030 -12.443 -8.774 1.00 95.00 70 ALA A N 1
ATOM 544 C CA . ALA A 1 70 ? 12.408 -12.919 -8.760 1.00 95.00 70 ALA A CA 1
ATOM 545 C C . ALA A 1 70 ? 13.289 -12.098 -7.795 1.00 95.00 70 ALA A C 1
ATOM 547 O O . ALA A 1 70 ? 13.004 -10.922 -7.557 1.00 95.00 70 ALA A O 1
ATOM 548 N N . PRO A 1 71 ? 14.352 -12.687 -7.206 1.00 93.81 71 PRO A N 1
ATOM 549 C CA . PRO A 1 71 ? 15.235 -12.013 -6.245 1.00 93.81 71 PRO A CA 1
ATOM 550 C C . PRO A 1 71 ? 15.844 -10.689 -6.728 1.00 93.81 71 PRO A C 1
ATOM 552 O O . PRO A 1 71 ? 16.120 -9.812 -5.911 1.00 93.81 71 PRO A O 1
ATOM 555 N N . ASP A 1 72 ? 16.062 -10.548 -8.032 1.00 94.19 72 ASP A N 1
ATOM 556 C CA . ASP A 1 72 ? 16.690 -9.400 -8.678 1.00 94.19 72 ASP A CA 1
ATOM 557 C C . ASP A 1 72 ? 15.694 -8.343 -9.183 1.00 94.19 72 ASP A C 1
ATOM 559 O O . ASP A 1 72 ? 16.125 -7.283 -9.654 1.00 94.19 72 ASP A O 1
ATOM 563 N N . GLU A 1 73 ? 14.387 -8.577 -9.046 1.00 94.69 73 GLU A N 1
ATOM 564 C CA . GLU A 1 73 ? 13.376 -7.575 -9.371 1.00 94.69 73 GLU A CA 1
ATOM 565 C C . GLU A 1 73 ? 13.474 -6.352 -8.457 1.00 94.69 73 GLU A C 1
ATOM 567 O O . GLU A 1 73 ? 13.819 -6.431 -7.271 1.00 94.69 73 GLU A O 1
ATOM 572 N N . TRP A 1 74 ? 13.141 -5.193 -9.026 1.00 93.56 74 TRP A N 1
ATOM 573 C CA . TRP A 1 74 ? 13.339 -3.902 -8.379 1.00 93.56 74 TRP A CA 1
ATOM 574 C C . TRP A 1 74 ? 12.669 -3.818 -7.001 1.00 93.56 74 TRP A C 1
ATOM 576 O O . TRP A 1 74 ? 13.309 -3.374 -6.053 1.00 93.56 74 TRP A O 1
ATOM 586 N N . VAL A 1 75 ? 11.437 -4.319 -6.847 1.00 96.25 75 VAL A N 1
ATOM 587 C CA . VAL A 1 75 ? 10.707 -4.246 -5.567 1.00 96.25 75 VAL A CA 1
ATOM 588 C C . VAL A 1 75 ? 11.451 -4.944 -4.424 1.00 96.25 75 VAL A C 1
ATOM 590 O O . VAL A 1 75 ? 11.432 -4.465 -3.294 1.00 96.25 75 VAL A O 1
ATOM 593 N N . ARG A 1 76 ? 12.165 -6.045 -4.700 1.00 95.75 76 ARG A N 1
ATOM 594 C CA . ARG A 1 76 ? 12.971 -6.741 -3.686 1.00 95.75 76 ARG A CA 1
ATOM 595 C C . ARG A 1 76 ? 14.257 -5.996 -3.370 1.00 95.75 76 ARG A C 1
ATOM 597 O O . ARG A 1 76 ? 14.643 -5.932 -2.206 1.00 95.75 76 ARG A O 1
ATOM 604 N N . LYS A 1 77 ? 14.902 -5.423 -4.390 1.00 94.44 77 LYS A N 1
ATOM 605 C CA . LYS A 1 77 ? 16.078 -4.558 -4.211 1.00 94.44 77 LYS A CA 1
ATOM 606 C C . LYS A 1 77 ? 15.735 -3.325 -3.378 1.00 94.44 77 LYS A C 1
ATOM 608 O O . LYS A 1 77 ? 16.523 -2.958 -2.517 1.00 94.44 77 LYS A O 1
ATOM 613 N N . TRP A 1 78 ? 14.561 -2.740 -3.613 1.00 94.31 78 TRP A N 1
ATOM 614 C CA . TRP A 1 78 ? 14.041 -1.601 -2.863 1.00 94.31 78 TRP A CA 1
ATOM 615 C C . TRP A 1 78 ? 13.793 -1.937 -1.392 1.00 94.31 78 TRP A C 1
ATOM 617 O O . TRP A 1 78 ? 14.258 -1.199 -0.536 1.00 94.31 78 TRP A O 1
ATOM 627 N N . LEU A 1 79 ? 13.138 -3.065 -1.086 1.00 94.69 79 LEU A N 1
ATOM 628 C CA . LEU A 1 79 ? 13.015 -3.525 0.302 1.00 94.69 79 LEU A CA 1
ATOM 629 C C . LEU A 1 79 ? 14.399 -3.728 0.944 1.00 94.69 79 LEU A C 1
ATOM 631 O O . LEU A 1 79 ? 14.669 -3.269 2.052 1.00 94.69 79 LEU A O 1
ATOM 635 N N . GLY A 1 80 ? 15.291 -4.425 0.241 1.00 93.12 80 GLY A N 1
ATOM 636 C CA . GLY A 1 80 ? 16.578 -4.832 0.785 1.00 93.12 80 GLY A CA 1
ATOM 637 C C . GLY A 1 80 ? 16.462 -5.967 1.819 1.00 93.12 80 GLY A C 1
ATOM 638 O O . GLY A 1 80 ? 15.372 -6.364 2.235 1.00 93.12 80 GLY A O 1
ATOM 639 N N . PRO A 1 81 ? 17.600 -6.542 2.248 1.00 89.19 81 PRO A N 1
ATOM 640 C CA . PRO A 1 81 ? 17.626 -7.765 3.057 1.00 89.19 81 PRO A CA 1
ATOM 641 C C . PRO A 1 81 ? 17.159 -7.575 4.507 1.00 89.19 81 PRO A C 1
ATOM 643 O O . PRO A 1 81 ? 16.747 -8.537 5.148 1.00 89.19 81 PRO A O 1
ATOM 646 N N . ASN A 1 82 ? 17.226 -6.348 5.028 1.00 89.44 82 ASN A N 1
ATOM 647 C CA . ASN A 1 82 ? 16.932 -6.028 6.427 1.00 89.44 82 ASN A CA 1
ATOM 648 C C . ASN A 1 82 ? 15.668 -5.177 6.582 1.00 89.44 82 ASN A C 1
ATOM 650 O O . ASN A 1 82 ? 15.496 -4.523 7.614 1.00 89.44 82 ASN A O 1
ATOM 654 N N . PHE A 1 83 ? 14.808 -5.158 5.561 1.00 92.44 83 PHE A N 1
ATOM 655 C CA . PHE A 1 83 ? 13.593 -4.362 5.586 1.00 92.44 83 PHE A CA 1
ATOM 656 C C . PHE A 1 83 ? 12.741 -4.670 6.817 1.00 92.44 83 PHE A C 1
ATOM 658 O O . PHE A 1 83 ? 12.437 -5.828 7.120 1.00 92.44 83 PHE A O 1
ATOM 665 N N . GLN A 1 84 ? 12.298 -3.617 7.498 1.00 92.62 84 GLN A N 1
ATOM 666 C CA . GLN A 1 84 ? 11.279 -3.712 8.531 1.00 92.62 84 GLN A CA 1
ATOM 667 C C . GLN A 1 84 ? 10.223 -2.650 8.274 1.00 92.62 84 GLN A C 1
ATOM 669 O O . GLN A 1 84 ? 10.468 -1.469 8.509 1.00 92.62 84 GLN A O 1
ATOM 674 N N . SER A 1 85 ? 9.034 -3.082 7.849 1.00 93.19 85 SER A N 1
ATOM 675 C CA . SER A 1 85 ? 7.903 -2.178 7.635 1.00 93.19 85 SER A CA 1
ATOM 676 C C . SER A 1 85 ? 7.663 -1.290 8.870 1.00 93.19 85 SER A C 1
ATOM 678 O O . SER A 1 85 ? 7.434 -1.815 9.977 1.00 93.19 85 SER A O 1
ATOM 680 N N . PRO A 1 86 ? 7.648 0.049 8.710 1.00 91.62 86 PRO A N 1
ATOM 681 C CA . PRO A 1 86 ? 7.273 0.978 9.774 1.00 91.62 86 PRO A CA 1
ATOM 682 C C . PRO A 1 86 ? 5.891 0.680 10.375 1.00 91.62 86 PRO A C 1
ATOM 684 O O . PRO A 1 86 ? 5.650 0.947 11.562 1.00 91.62 86 PRO A O 1
ATOM 687 N N . ALA A 1 87 ? 4.997 0.047 9.604 1.00 92.81 87 ALA A N 1
ATOM 688 C CA . ALA A 1 87 ? 3.683 -0.385 10.068 1.00 92.81 87 ALA A CA 1
ATOM 689 C C . ALA A 1 87 ? 3.756 -1.326 11.277 1.00 92.81 87 ALA A C 1
ATOM 691 O O . ALA A 1 87 ? 2.884 -1.277 12.147 1.00 92.81 87 ALA A O 1
ATOM 692 N N . ARG A 1 88 ? 4.826 -2.121 11.418 1.00 93.06 88 ARG A N 1
ATOM 693 C CA . ARG A 1 88 ? 5.022 -3.002 12.582 1.00 93.06 88 ARG A CA 1
ATOM 694 C C . ARG A 1 88 ? 5.014 -2.216 13.893 1.00 93.06 88 ARG A C 1
ATOM 696 O O . ARG A 1 88 ? 4.378 -2.611 14.877 1.00 93.06 88 ARG A O 1
ATOM 703 N N . GLN A 1 89 ? 5.691 -1.069 13.913 1.00 90.62 89 GLN A N 1
ATOM 704 C CA . GLN A 1 89 ? 5.703 -0.201 15.087 1.00 90.62 89 GLN A CA 1
ATOM 705 C C . GLN A 1 89 ? 4.368 0.524 15.272 1.00 90.62 89 GLN A C 1
ATOM 707 O O . GLN A 1 89 ? 3.915 0.676 16.406 1.00 90.62 89 GLN A O 1
ATOM 712 N N . LEU A 1 90 ? 3.728 0.954 14.181 1.00 91.19 90 LEU A N 1
ATOM 713 C CA . LEU A 1 90 ? 2.414 1.597 14.235 1.00 91.19 90 LEU A CA 1
ATOM 714 C C . LEU A 1 90 ? 1.355 0.679 14.863 1.00 91.19 90 LEU A C 1
ATOM 716 O O . LEU A 1 90 ? 0.663 1.096 15.792 1.00 91.19 90 LEU A O 1
ATOM 720 N N . ILE A 1 91 ? 1.288 -0.576 14.417 1.00 92.94 91 ILE A N 1
ATOM 721 C CA . ILE A 1 91 ? 0.323 -1.574 14.895 1.00 92.94 91 ILE A CA 1
ATOM 722 C C . ILE A 1 91 ? 0.592 -1.934 16.361 1.00 92.94 91 ILE A C 1
ATOM 724 O O . ILE A 1 91 ? -0.324 -1.934 17.180 1.00 92.94 91 ILE A O 1
ATOM 728 N N . SER A 1 92 ? 1.851 -2.181 16.737 1.00 91.81 92 SER A N 1
ATOM 729 C CA . SER A 1 92 ? 2.198 -2.540 18.127 1.00 91.81 92 SER A CA 1
ATOM 730 C C . SER A 1 92 ? 1.922 -1.419 19.139 1.00 91.81 92 SER A C 1
ATOM 732 O O . SER A 1 92 ? 1.564 -1.683 20.294 1.00 91.81 92 SER A O 1
ATOM 734 N N . LYS A 1 93 ? 2.042 -0.157 18.711 1.00 92.12 93 LYS A N 1
ATOM 735 C CA . LYS A 1 93 ? 1.757 1.035 19.524 1.00 92.12 93 LYS A CA 1
ATOM 736 C C . LYS A 1 93 ? 0.307 1.514 19.407 1.00 92.12 93 LYS A C 1
ATOM 738 O O . LYS A 1 93 ? -0.028 2.530 20.008 1.00 92.12 93 LYS A O 1
ATOM 743 N N . TRP A 1 94 ? -0.555 0.817 18.668 1.00 93.62 94 TRP A N 1
ATOM 744 C CA . TRP A 1 94 ? -1.952 1.210 18.498 1.00 93.62 94 TRP A CA 1
ATOM 745 C C . TRP A 1 94 ? -2.723 1.150 19.823 1.00 93.62 94 TRP A C 1
ATOM 747 O O . TRP A 1 94 ? -2.652 0.146 20.537 1.00 93.62 94 TRP A O 1
ATOM 757 N N . ARG A 1 95 ? -3.443 2.225 20.170 1.00 93.62 95 ARG A N 1
ATOM 758 C CA . ARG A 1 95 ? -4.194 2.341 21.437 1.00 93.62 95 ARG A CA 1
ATOM 759 C C . ARG A 1 95 ? -5.611 2.907 21.290 1.00 93.62 95 ARG A C 1
ATOM 761 O O . ARG A 1 95 ? -6.348 2.888 22.267 1.00 93.62 95 ARG A O 1
ATOM 768 N N . ASP A 1 96 ? -6.039 3.323 20.096 1.00 93.12 96 ASP A N 1
ATOM 769 C CA . ASP A 1 96 ? -7.332 4.011 19.896 1.00 93.12 96 ASP A CA 1
ATOM 770 C C . ASP A 1 96 ? -8.544 3.053 19.795 1.00 93.12 96 ASP A C 1
ATOM 772 O O . ASP A 1 96 ? -9.587 3.392 19.234 1.00 93.12 96 ASP A O 1
ATOM 776 N N . GLY A 1 97 ? -8.414 1.842 20.345 1.00 92.88 97 GLY A N 1
ATOM 777 C CA . GLY A 1 97 ? -9.445 0.801 20.367 1.00 92.88 97 GLY A CA 1
ATOM 778 C C . GLY A 1 97 ? -9.275 -0.288 19.297 1.00 92.88 97 GLY A C 1
ATOM 779 O O . GLY A 1 97 ? -8.325 -0.253 18.513 1.00 92.88 97 GLY A O 1
ATOM 780 N N . PRO A 1 98 ? -10.169 -1.294 19.264 1.00 94.62 98 PRO A N 1
ATOM 781 C CA . PRO A 1 98 ? -10.099 -2.379 18.290 1.00 94.62 98 PRO A CA 1
ATOM 782 C C . PRO A 1 98 ? -10.190 -1.872 16.847 1.00 94.62 98 PRO A C 1
ATOM 784 O O . PRO A 1 98 ? -11.036 -1.036 16.522 1.00 94.62 98 PRO A O 1
ATOM 787 N N . ILE A 1 99 ? -9.324 -2.404 15.985 1.00 96.75 99 ILE A N 1
ATOM 788 C CA . ILE A 1 99 ? -9.343 -2.132 14.547 1.00 96.75 99 ILE A CA 1
ATOM 789 C C . ILE A 1 99 ? -10.462 -2.975 13.929 1.00 96.75 99 ILE A C 1
ATOM 791 O O . ILE A 1 99 ? -10.433 -4.201 14.023 1.00 96.75 99 ILE A O 1
ATOM 795 N N . GLU A 1 100 ? -11.446 -2.326 13.307 1.00 96.88 100 GLU A N 1
ATOM 796 C CA . GLU A 1 100 ? -12.504 -3.012 12.553 1.00 96.88 100 GLU A CA 1
ATOM 797 C C . GLU A 1 100 ? -12.064 -3.279 11.117 1.00 96.88 100 GLU A C 1
ATOM 799 O O . GLU A 1 100 ? -12.287 -4.369 10.596 1.00 96.88 100 GLU A O 1
ATOM 804 N N . SER A 1 101 ? -11.396 -2.307 10.500 1.00 98.31 101 SER A N 1
ATOM 805 C CA . SER A 1 101 ? -10.837 -2.438 9.161 1.00 98.31 101 SER A CA 1
ATOM 806 C C . SER A 1 101 ? -9.606 -1.553 8.997 1.00 98.31 101 SER A C 1
ATOM 808 O O . SER A 1 101 ? -9.420 -0.558 9.709 1.00 98.31 101 SER A O 1
ATOM 810 N N . SER A 1 102 ? -8.739 -1.909 8.054 1.00 98.38 102 SER A N 1
ATOM 811 C CA . SER A 1 102 ? -7.536 -1.138 7.765 1.00 98.38 102 SER A CA 1
ATOM 812 C C . SER A 1 102 ? -7.038 -1.331 6.334 1.00 98.38 102 SER A C 1
ATOM 814 O O . SER A 1 102 ? -7.204 -2.403 5.754 1.00 98.38 102 SER A O 1
ATOM 816 N N . VAL A 1 103 ? -6.420 -0.282 5.790 1.00 98.50 103 VAL A N 1
ATOM 817 C CA . VAL A 1 103 ? -5.645 -0.304 4.547 1.00 98.50 103 VAL A CA 1
ATOM 818 C C . VAL A 1 103 ? -4.231 0.160 4.875 1.00 98.50 103 VAL A C 1
ATOM 820 O O . VAL A 1 103 ? -4.057 1.211 5.490 1.00 98.50 103 VAL A O 1
ATOM 823 N N . LEU A 1 104 ? -3.230 -0.606 4.466 1.00 98.44 104 LEU A N 1
ATOM 824 C CA . LEU A 1 104 ? -1.823 -0.235 4.539 1.00 98.44 104 LEU A CA 1
ATOM 825 C C . LEU A 1 104 ? -1.251 -0.213 3.125 1.00 98.44 104 LEU A C 1
ATOM 827 O O . LEU A 1 104 ? -1.324 -1.211 2.414 1.00 98.44 104 LEU A O 1
ATOM 831 N N . LEU A 1 105 ? -0.687 0.922 2.744 1.00 98.31 105 LEU A N 1
ATOM 832 C CA . LEU A 1 105 ? -0.015 1.157 1.479 1.00 98.31 105 LEU A CA 1
ATOM 833 C C . LEU A 1 105 ? 1.459 1.454 1.773 1.00 98.31 105 LEU A C 1
ATOM 835 O O . LEU A 1 105 ? 1.756 2.384 2.521 1.00 98.31 105 LEU A O 1
ATOM 839 N N . GLU A 1 106 ? 2.368 0.682 1.183 1.00 97.38 106 GLU A N 1
ATOM 840 C CA . GLU A 1 106 ? 3.813 0.927 1.261 1.00 97.38 106 GLU A CA 1
ATOM 841 C C . GLU A 1 106 ? 4.418 0.944 -0.143 1.00 97.38 106 GLU A C 1
ATOM 843 O O . GLU A 1 106 ? 4.239 -0.001 -0.914 1.00 97.38 106 GLU A O 1
ATOM 848 N N . HIS A 1 107 ? 5.108 2.029 -0.492 1.00 96.00 107 HIS A N 1
ATOM 849 C CA . HIS A 1 107 ? 5.671 2.253 -1.828 1.00 96.00 107 HIS A CA 1
ATOM 850 C C . HIS A 1 107 ? 6.903 3.178 -1.755 1.00 96.00 107 HIS A C 1
ATOM 852 O O . HIS A 1 107 ? 7.082 3.865 -0.745 1.00 96.00 107 HIS A O 1
ATOM 858 N N . PRO A 1 108 ? 7.767 3.222 -2.785 1.00 93.00 108 PRO A N 1
ATOM 859 C CA . PRO A 1 108 ? 8.863 4.182 -2.837 1.00 93.00 108 PRO A CA 1
ATOM 860 C C . PRO A 1 108 ? 8.339 5.601 -3.075 1.00 93.00 108 PRO A C 1
ATOM 862 O O . PRO A 1 108 ? 7.403 5.821 -3.848 1.00 93.00 108 PRO A O 1
ATOM 865 N N . ALA A 1 109 ? 9.007 6.596 -2.510 1.00 87.75 109 ALA A N 1
ATOM 866 C CA . ALA A 1 109 ? 8.940 7.956 -3.008 1.00 87.75 109 ALA A CA 1
ATOM 867 C C . ALA A 1 109 ? 9.589 7.983 -4.400 1.00 87.75 109 ALA A C 1
ATOM 869 O O . ALA A 1 109 ? 10.779 7.710 -4.539 1.00 87.75 109 ALA A O 1
ATOM 870 N N . PHE A 1 110 ? 8.826 8.324 -5.440 1.00 79.06 110 PHE A N 1
ATOM 871 C CA . PHE A 1 110 ? 9.282 8.228 -6.836 1.00 79.06 110 PHE A CA 1
ATOM 872 C C . PHE A 1 110 ? 10.539 9.047 -7.169 1.00 79.06 110 PHE A C 1
ATOM 874 O O . PHE A 1 110 ? 11.206 8.758 -8.155 1.00 79.06 110 PHE A O 1
ATOM 881 N N . HIS A 1 111 ? 10.868 10.060 -6.363 1.00 74.62 111 HIS A N 1
ATOM 882 C CA . HIS A 1 111 ? 12.005 10.950 -6.598 1.00 74.62 111 HIS A CA 1
ATOM 883 C C . HIS A 1 111 ? 13.291 10.543 -5.851 1.00 74.62 111 HIS A C 1
ATOM 885 O O . HIS A 1 111 ? 14.371 10.956 -6.261 1.00 74.62 111 HIS A O 1
ATOM 891 N N . ALA A 1 112 ? 13.192 9.755 -4.774 1.00 78.44 112 ALA A N 1
ATOM 892 C CA . ALA A 1 112 ? 14.327 9.436 -3.894 1.00 78.44 112 ALA A CA 1
ATOM 893 C C . ALA A 1 112 ? 14.409 7.957 -3.470 1.00 78.44 112 ALA A C 1
ATOM 895 O O . ALA A 1 112 ? 15.395 7.542 -2.869 1.00 78.44 112 ALA A O 1
ATOM 896 N N . GLY A 1 113 ? 13.389 7.148 -3.770 1.00 82.62 113 GLY A N 1
ATOM 897 C CA . GLY A 1 113 ? 13.313 5.739 -3.374 1.00 82.62 113 GLY A CA 1
ATOM 898 C C . GLY A 1 113 ? 12.982 5.505 -1.896 1.00 82.62 113 GLY A C 1
ATOM 899 O O . GLY A 1 113 ? 12.896 4.355 -1.476 1.00 82.62 113 GLY A O 1
ATOM 900 N N . GLU A 1 114 ? 12.772 6.565 -1.111 1.00 88.94 114 GLU A N 1
ATOM 901 C CA . GLU A 1 114 ? 12.448 6.486 0.318 1.00 88.94 114 GLU A CA 1
ATOM 902 C C . GLU A 1 114 ? 11.167 5.684 0.562 1.00 88.94 114 GLU A C 1
ATOM 904 O O . GLU A 1 114 ? 10.231 5.742 -0.232 1.00 88.94 114 GLU A O 1
ATOM 909 N N . HIS A 1 115 ? 11.079 4.960 1.675 1.00 91.12 115 HIS A N 1
ATOM 910 C CA . HIS A 1 115 ? 9.856 4.235 1.996 1.00 91.12 115 HIS A CA 1
ATOM 911 C C . HIS A 1 115 ? 8.762 5.197 2.466 1.00 91.12 115 HIS A C 1
ATOM 913 O O . HIS A 1 115 ? 8.886 5.847 3.508 1.00 91.12 115 HIS A O 1
ATOM 919 N N . VAL A 1 116 ? 7.665 5.243 1.711 1.00 93.44 116 VAL A N 1
ATOM 920 C CA . VAL A 1 116 ? 6.423 5.918 2.087 1.00 93.44 116 VAL A CA 1
ATOM 921 C C . VAL A 1 116 ? 5.461 4.868 2.626 1.00 93.44 116 VAL A C 1
ATOM 923 O O . VAL A 1 116 ? 5.186 3.863 1.972 1.00 93.44 116 VAL A O 1
ATOM 926 N N . THR A 1 117 ? 4.950 5.096 3.832 1.00 95.62 117 THR A N 1
ATOM 927 C CA . THR A 1 117 ? 3.948 4.254 4.491 1.00 95.62 117 THR A CA 1
ATOM 928 C C . THR A 1 117 ? 2.697 5.074 4.751 1.00 95.62 117 THR A C 1
ATOM 930 O O . THR A 1 117 ? 2.723 6.005 5.554 1.00 95.62 117 THR A O 1
ATOM 933 N N . ILE A 1 118 ? 1.586 4.689 4.133 1.00 96.75 118 ILE A N 1
ATOM 934 C CA . ILE A 1 118 ? 0.263 5.250 4.393 1.00 96.75 118 ILE A CA 1
ATOM 935 C C . ILE A 1 118 ? -0.588 4.179 5.068 1.00 96.75 118 ILE A C 1
ATOM 937 O O . ILE A 1 118 ? -0.847 3.116 4.508 1.00 96.75 118 ILE A O 1
ATOM 941 N N . TRP A 1 119 ? -1.058 4.468 6.276 1.00 97.62 119 TRP A N 1
ATOM 942 C CA . TRP A 1 119 ? -1.897 3.581 7.063 1.00 97.62 119 TRP A CA 1
ATOM 943 C C . TRP A 1 119 ? -3.237 4.240 7.382 1.00 97.62 119 TRP A C 1
ATOM 945 O O . TRP A 1 119 ? -3.332 5.206 8.138 1.00 97.62 119 TRP A O 1
ATOM 955 N N . LEU A 1 120 ? -4.291 3.688 6.795 1.00 98.00 120 LEU A N 1
ATOM 956 C CA . LEU A 1 120 ? -5.673 4.065 7.033 1.00 98.00 120 LEU A CA 1
ATOM 957 C C . LEU A 1 120 ? -6.290 3.044 7.979 1.00 98.00 120 LEU A C 1
ATOM 959 O O . LEU A 1 120 ? -6.317 1.842 7.701 1.00 98.00 120 LEU A O 1
ATOM 963 N N . VAL A 1 121 ? -6.834 3.505 9.093 1.00 98.00 121 VAL A N 1
ATOM 964 C CA . VAL A 1 121 ? -7.336 2.617 10.143 1.00 98.00 121 VAL A CA 1
ATOM 965 C C . VAL A 1 121 ? -8.677 3.104 10.654 1.00 98.00 121 VAL A C 1
ATOM 967 O O . VAL A 1 121 ? -8.858 4.292 10.908 1.00 98.00 121 VAL A O 1
ATOM 970 N N . ARG A 1 122 ? -9.620 2.175 10.801 1.00 98.25 122 ARG A N 1
ATOM 971 C CA . ARG A 1 122 ? -10.966 2.437 11.301 1.00 98.25 122 ARG A CA 1
ATOM 972 C C . ARG A 1 122 ? -11.228 1.606 12.547 1.00 98.25 122 ARG A C 1
ATOM 974 O O . ARG A 1 122 ? -11.018 0.393 12.565 1.00 98.25 122 ARG A O 1
ATOM 981 N N . THR A 1 123 ? -11.741 2.266 13.571 1.00 97.38 123 THR A N 1
ATOM 982 C CA . THR A 1 123 ? -12.321 1.662 14.772 1.00 97.38 123 THR A CA 1
ATOM 983 C C . THR A 1 123 ? -13.832 1.854 14.744 1.00 97.38 123 THR A C 1
ATOM 985 O O . THR A 1 123 ? -14.372 2.455 13.818 1.00 97.38 123 THR A O 1
ATOM 988 N N . LYS A 1 124 ? -14.540 1.380 15.770 1.00 96.38 124 LYS A N 1
ATOM 989 C CA . LYS A 1 124 ? -15.997 1.538 15.867 1.00 96.38 124 LYS A CA 1
ATOM 990 C C . LYS A 1 124 ? -16.480 2.986 15.699 1.00 96.38 124 LYS A C 1
ATOM 992 O O . LYS A 1 124 ? -17.547 3.213 15.135 1.00 96.38 124 LYS A O 1
ATOM 997 N N . HIS A 1 125 ? -15.714 3.951 16.212 1.00 97.25 125 HIS A N 1
ATOM 998 C CA . HIS A 1 125 ? -16.144 5.349 16.327 1.00 97.25 125 HIS A CA 1
ATOM 999 C C . HIS A 1 125 ? -15.256 6.345 15.581 1.00 97.25 125 HIS A C 1
ATOM 1001 O O . HIS A 1 125 ? -15.670 7.481 15.374 1.00 97.25 125 HIS A O 1
ATOM 1007 N N . HIS A 1 126 ? -14.056 5.939 15.170 1.00 98.12 126 HIS A N 1
ATOM 1008 C CA . HIS A 1 126 ? -13.077 6.840 14.574 1.00 98.12 126 HIS A CA 1
ATOM 1009 C C . HIS A 1 126 ? -12.432 6.210 13.344 1.00 98.12 126 HIS A C 1
ATOM 1011 O O . HIS A 1 126 ? -12.330 4.988 13.237 1.00 98.12 126 HIS A O 1
ATOM 1017 N N . ALA A 1 127 ? -11.952 7.050 12.436 1.00 98.25 127 ALA A N 1
ATOM 1018 C CA . ALA A 1 127 ? -11.032 6.649 11.387 1.00 98.25 127 ALA A CA 1
ATOM 1019 C C . ALA A 1 127 ? -9.835 7.598 11.375 1.00 98.25 127 ALA A C 1
ATOM 1021 O O . ALA A 1 127 ? -9.952 8.758 11.767 1.00 98.25 127 ALA A O 1
ATOM 1022 N N . TYR A 1 128 ? -8.686 7.101 10.935 1.00 97.50 128 TYR A N 1
ATOM 1023 C CA . TYR A 1 128 ? -7.445 7.859 10.912 1.00 97.50 128 TYR A CA 1
ATOM 1024 C C . TYR A 1 128 ? -6.686 7.622 9.613 1.00 97.50 128 TYR A C 1
ATOM 1026 O O . TYR A 1 128 ? -6.696 6.516 9.069 1.00 97.50 128 TYR A O 1
ATOM 1034 N N . TYR A 1 129 ? -6.008 8.671 9.163 1.00 96.44 129 TYR A N 1
ATOM 1035 C CA . TYR A 1 129 ? -4.959 8.652 8.155 1.00 96.44 129 TYR A CA 1
ATOM 1036 C C . TYR A 1 129 ? -3.624 8.836 8.867 1.00 96.44 129 TYR A C 1
ATOM 1038 O O . TYR A 1 129 ? -3.462 9.791 9.630 1.00 96.44 129 TYR A O 1
ATOM 1046 N N . ILE A 1 130 ? -2.684 7.926 8.651 1.00 95.44 130 ILE A N 1
ATOM 1047 C CA . ILE A 1 130 ? -1.331 8.017 9.192 1.00 95.44 130 ILE A CA 1
ATOM 1048 C C . ILE A 1 130 ? -0.352 7.905 8.034 1.00 95.44 130 ILE A C 1
ATOM 1050 O O . ILE A 1 130 ? -0.465 6.989 7.230 1.00 95.44 130 ILE A O 1
ATOM 1054 N N . GLU A 1 131 ? 0.619 8.804 7.980 1.00 93.69 131 GLU A N 1
ATOM 1055 C CA . GLU A 1 131 ? 1.662 8.815 6.957 1.00 93.69 131 GLU A CA 1
ATOM 1056 C C . GLU A 1 131 ? 3.040 8.885 7.612 1.00 93.69 131 GLU A C 1
ATOM 1058 O O . GLU A 1 131 ? 3.233 9.583 8.614 1.00 93.69 131 GLU A O 1
ATOM 1063 N N . LEU A 1 132 ? 3.980 8.114 7.072 1.00 91.19 132 LEU A N 1
ATOM 1064 C CA . LEU A 1 132 ? 5.386 8.094 7.453 1.00 91.19 132 LEU A CA 1
ATOM 1065 C C . LEU A 1 132 ? 6.244 8.071 6.192 1.00 91.19 132 LEU A C 1
ATOM 1067 O O . LEU A 1 132 ? 5.997 7.263 5.300 1.00 91.19 132 LEU A O 1
ATOM 1071 N N . VAL A 1 133 ? 7.295 8.884 6.182 1.00 87.38 133 VAL A N 1
ATOM 1072 C CA . VAL A 1 133 ? 8.361 8.837 5.177 1.00 87.38 133 VAL A CA 1
ATOM 1073 C C . VAL A 1 133 ? 9.669 8.555 5.912 1.00 87.38 133 VAL A C 1
ATOM 1075 O O . VAL A 1 133 ? 10.012 9.272 6.856 1.00 87.38 133 VAL A O 1
ATOM 1078 N N . GLU A 1 134 ? 10.367 7.478 5.542 1.00 76.38 134 GLU A N 1
ATOM 1079 C CA . GLU A 1 134 ? 11.512 6.945 6.301 1.00 76.38 134 GLU A CA 1
ATOM 1080 C C . GLU A 1 134 ? 12.628 7.971 6.538 1.00 76.38 134 GLU A C 1
ATOM 1082 O O . GLU A 1 134 ? 13.126 8.086 7.659 1.00 76.38 134 GLU A O 1
ATOM 1087 N N . ALA A 1 135 ? 12.973 8.775 5.531 1.00 62.41 135 ALA A N 1
ATOM 1088 C CA . ALA A 1 135 ? 14.033 9.775 5.650 1.00 62.41 135 ALA A CA 1
ATOM 1089 C C . ALA A 1 135 ? 13.654 10.977 6.526 1.00 62.41 135 ALA A C 1
ATOM 1091 O O . ALA A 1 135 ? 14.493 11.835 6.813 1.00 62.41 135 ALA A O 1
ATOM 1092 N N . ASN A 1 136 ? 12.395 11.066 6.969 1.00 66.62 136 ASN A N 1
ATOM 1093 C CA . ASN A 1 136 ? 11.925 12.216 7.716 1.00 66.62 136 ASN A CA 1
ATOM 1094 C C . ASN A 1 136 ? 10.878 11.866 8.785 1.00 66.62 136 ASN A C 1
ATOM 1096 O O . ASN A 1 136 ? 9.713 12.251 8.684 1.00 66.62 136 ASN A O 1
ATOM 1100 N N . PRO A 1 137 ? 11.279 11.212 9.892 1.00 60.03 137 PRO A N 1
ATOM 1101 C CA . PRO A 1 137 ? 10.357 10.797 10.953 1.00 60.03 137 PRO A CA 1
ATOM 1102 C C . PRO A 1 137 ? 9.625 11.962 11.646 1.00 60.03 137 PRO A C 1
ATOM 1104 O O . PRO A 1 137 ? 8.611 11.740 12.310 1.00 60.03 137 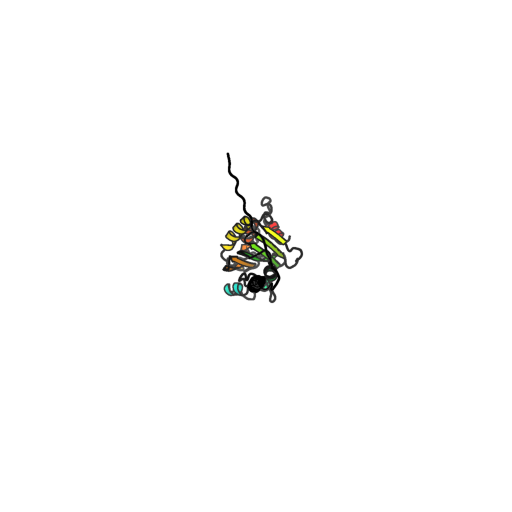PRO A O 1
ATOM 1107 N N . ARG A 1 138 ? 10.092 13.210 11.476 1.00 61.16 138 ARG A N 1
ATOM 1108 C CA . ARG A 1 138 ? 9.371 14.421 11.913 1.00 61.16 138 ARG A CA 1
ATOM 1109 C C . ARG A 1 138 ? 8.107 14.699 11.090 1.00 61.16 138 ARG A C 1
ATOM 1111 O O . ARG A 1 138 ? 7.231 15.394 11.585 1.00 61.16 138 ARG A O 1
ATOM 1118 N N . HIS A 1 139 ? 7.992 14.122 9.895 1.00 65.06 139 HIS A N 1
ATOM 1119 C CA . HIS A 1 139 ? 6.820 14.215 9.019 1.00 65.06 139 HIS A CA 1
ATOM 1120 C C . HIS A 1 139 ? 5.818 13.091 9.278 1.00 65.06 139 HIS A C 1
ATOM 1122 O O . HIS A 1 139 ? 4.933 12.844 8.464 1.00 65.06 139 HIS A O 1
ATOM 1128 N N . LYS A 1 140 ? 5.910 12.417 10.437 1.00 79.00 140 LYS A N 1
ATOM 1129 C CA . LYS A 1 140 ? 4.825 11.551 10.881 1.00 79.00 140 LYS A CA 1
ATOM 1130 C C . LYS A 1 140 ? 3.559 12.381 11.022 1.00 79.00 140 LYS A C 1
ATOM 1132 O O . LYS A 1 140 ? 3.404 13.148 11.974 1.00 79.00 140 LYS A O 1
ATOM 1137 N N . LEU A 1 141 ? 2.623 12.135 10.129 1.00 86.50 141 LEU A N 1
ATOM 1138 C CA . LEU A 1 141 ? 1.321 12.754 10.163 1.00 86.50 141 LEU A CA 1
ATOM 1139 C C . LEU A 1 141 ? 0.299 11.755 10.693 1.00 86.50 141 LEU A C 1
ATOM 1141 O O . LEU A 1 141 ? 0.304 10.584 10.320 1.00 86.50 141 LEU A O 1
ATOM 1145 N N . LYS A 1 142 ? -0.586 12.219 11.573 1.00 92.44 142 LYS A N 1
ATOM 1146 C CA . LYS A 1 142 ? -1.783 11.488 11.992 1.00 92.44 142 LYS A CA 1
ATOM 1147 C C . LYS A 1 142 ? -2.961 12.448 11.973 1.00 92.44 142 LYS A C 1
ATOM 1149 O O . LYS A 1 142 ? -2.997 13.393 12.754 1.00 92.44 142 LYS A O 1
ATOM 1154 N N . GLU A 1 143 ? -3.932 12.173 11.118 1.00 94.00 143 GLU A N 1
ATOM 1155 C CA . GLU A 1 143 ? -5.139 12.977 10.951 1.00 94.00 143 GLU A CA 1
ATOM 1156 C C . GLU A 1 143 ? -6.377 12.125 11.217 1.00 94.00 143 GLU A C 1
ATOM 1158 O O . GLU A 1 143 ? -6.426 10.943 10.870 1.00 94.00 143 GLU A O 1
ATOM 1163 N N . SER A 1 144 ? -7.388 12.727 11.841 1.00 95.88 144 SER A N 1
ATOM 1164 C CA . SER A 1 144 ? -8.708 12.108 11.945 1.00 95.88 144 SER A CA 1
ATOM 1165 C C . SER A 1 144 ? -9.410 12.178 10.591 1.00 95.88 144 SER A C 1
ATOM 1167 O O . SER A 1 144 ? -9.372 13.205 9.913 1.00 95.88 144 SER A O 1
ATOM 1169 N N . LEU A 1 145 ? -10.075 11.094 10.208 1.00 95.94 145 LEU A N 1
ATOM 1170 C CA . LEU A 1 145 ? -10.923 11.015 9.029 1.00 95.94 145 LE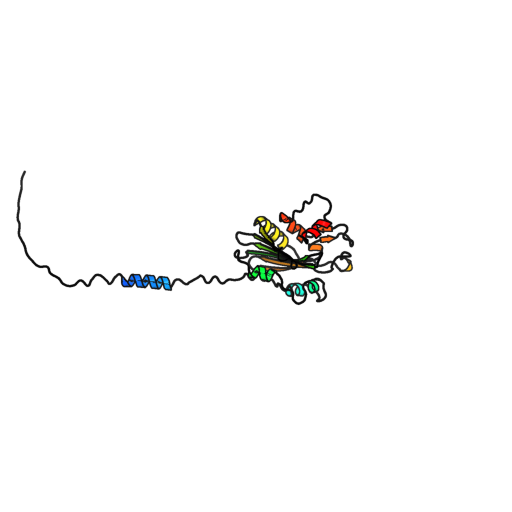U A CA 1
ATOM 1171 C C . LEU A 1 145 ? -12.374 10.832 9.455 1.00 95.94 145 LEU A C 1
ATOM 1173 O O . LEU A 1 145 ? -12.683 10.095 10.392 1.00 95.94 145 LEU A O 1
ATOM 1177 N N . SER A 1 146 ? -13.297 11.435 8.705 1.00 97.19 146 SER A N 1
ATOM 1178 C CA . SER A 1 146 ? -14.702 11.050 8.830 1.00 97.19 146 SER A CA 1
ATOM 1179 C C . SER A 1 146 ? -14.853 9.572 8.458 1.00 97.19 146 SER A C 1
ATOM 1181 O O . SER A 1 146 ? -14.296 9.144 7.440 1.00 97.19 146 SER A O 1
ATOM 1183 N N . LEU A 1 147 ? -15.666 8.832 9.213 1.00 98.06 147 LEU A N 1
ATOM 1184 C CA . LEU A 1 147 ? -15.969 7.427 8.922 1.00 98.06 147 LEU A CA 1
ATOM 1185 C C . LEU A 1 147 ? -16.474 7.239 7.484 1.00 98.06 147 LEU A C 1
ATOM 1187 O O . LEU A 1 147 ? -16.001 6.354 6.788 1.00 98.06 147 LEU A O 1
ATOM 1191 N N . HIS A 1 148 ? -17.335 8.138 6.996 1.00 98.06 148 HIS A N 1
ATOM 1192 C CA . HIS A 1 148 ? -17.869 8.071 5.633 1.00 98.06 148 HIS A CA 1
ATOM 1193 C C . HIS A 1 148 ? -16.782 8.116 4.542 1.00 98.06 148 HIS A C 1
ATOM 1195 O O . HIS A 1 148 ? -16.807 7.313 3.610 1.00 98.06 148 HIS A O 1
ATOM 1201 N N . LEU A 1 149 ? -15.817 9.039 4.648 1.00 97.31 149 LEU A N 1
ATOM 1202 C CA . LEU A 1 149 ? -14.706 9.119 3.690 1.00 97.31 149 LEU A CA 1
ATOM 1203 C C . LEU A 1 149 ? -13.821 7.873 3.748 1.00 97.31 149 LEU A C 1
ATOM 1205 O O . LEU A 1 149 ? -13.420 7.374 2.697 1.00 97.31 149 LEU A O 1
ATOM 1209 N N . TYR A 1 150 ? -13.550 7.365 4.955 1.00 98.06 150 TYR A N 1
ATOM 1210 C CA . TYR A 1 150 ? -12.828 6.109 5.120 1.00 98.06 150 TYR A CA 1
ATOM 1211 C C . TYR A 1 150 ? -13.585 4.955 4.454 1.00 98.06 150 TYR A C 1
ATOM 1213 O O . TYR A 1 150 ? -13.000 4.252 3.640 1.00 98.06 150 TYR A O 1
ATOM 1221 N N . ASP A 1 151 ? -14.876 4.780 4.749 1.00 98.12 151 ASP A N 1
ATOM 1222 C CA . ASP A 1 151 ? -15.676 3.652 4.259 1.00 98.12 151 ASP A CA 1
ATOM 1223 C C . ASP A 1 151 ? -15.773 3.677 2.724 1.00 98.12 151 ASP A C 1
ATOM 1225 O O . ASP A 1 151 ? -15.651 2.639 2.071 1.00 98.12 151 ASP A O 1
ATOM 1229 N N . LYS A 1 152 ? -15.904 4.870 2.126 1.00 97.69 152 LYS A N 1
ATOM 1230 C CA . LYS A 1 152 ? -15.885 5.053 0.668 1.00 97.69 152 LYS A CA 1
ATOM 1231 C C . LYS A 1 152 ? -14.546 4.639 0.055 1.00 97.69 152 LYS A C 1
ATOM 1233 O O . LYS A 1 152 ? -14.524 3.925 -0.948 1.00 97.69 152 LYS A O 1
ATOM 1238 N N . LEU A 1 153 ? -13.440 5.094 0.640 1.00 97.38 153 LEU A N 1
ATOM 1239 C CA . LEU A 1 153 ? -12.096 4.762 0.173 1.00 97.38 153 LEU A CA 1
ATOM 1240 C C . LEU A 1 153 ? -11.817 3.263 0.349 1.00 97.38 153 LEU A C 1
ATOM 1242 O O . LEU A 1 153 ? -11.374 2.610 -0.593 1.00 97.38 153 LEU A O 1
ATOM 1246 N N . PHE A 1 154 ? -12.142 2.701 1.514 1.00 97.88 154 PHE A N 1
ATOM 1247 C CA . PHE A 1 154 ? -11.991 1.281 1.809 1.00 97.88 154 PHE A CA 1
ATOM 1248 C C . PHE A 1 154 ? -12.794 0.426 0.828 1.00 97.88 154 PHE A C 1
ATOM 1250 O O . PHE A 1 154 ? -12.236 -0.492 0.231 1.00 97.88 154 PHE A O 1
ATOM 1257 N N . GLY A 1 155 ? -14.074 0.738 0.607 1.00 97.12 155 GLY A N 1
ATOM 1258 C CA . GLY A 1 155 ? -14.926 0.012 -0.339 1.00 97.12 155 GLY A CA 1
ATOM 1259 C C . GLY A 1 155 ? -14.374 0.033 -1.767 1.00 97.12 155 GLY A C 1
ATOM 1260 O O . GLY A 1 155 ? -14.354 -0.997 -2.436 1.00 97.12 155 GLY A O 1
ATOM 1261 N N . MET A 1 156 ? -13.841 1.175 -2.209 1.00 96.88 156 MET A N 1
ATOM 1262 C CA . MET A 1 156 ? -13.196 1.290 -3.517 1.00 96.88 156 MET A CA 1
ATOM 1263 C C . MET A 1 156 ? -11.934 0.425 -3.604 1.00 96.88 156 MET A C 1
ATOM 1265 O O . MET A 1 156 ? -11.840 -0.428 -4.485 1.00 96.88 156 MET A O 1
ATOM 1269 N N . MET A 1 157 ? -10.982 0.616 -2.689 1.00 97.88 157 MET A N 1
ATOM 1270 C CA . MET A 1 157 ? -9.677 -0.047 -2.756 1.00 97.88 157 MET A CA 1
ATOM 1271 C C . MET A 1 157 ? -9.776 -1.554 -2.492 1.00 97.88 157 MET A C 1
ATOM 1273 O O . MET A 1 157 ? -9.116 -2.341 -3.164 1.00 97.88 157 MET A O 1
ATOM 1277 N N . SER A 1 158 ? -10.620 -1.980 -1.549 1.00 96.94 158 SER A N 1
ATOM 1278 C CA . SER A 1 158 ? -10.775 -3.400 -1.196 1.00 96.94 158 SER A CA 1
ATOM 1279 C C . SER A 1 158 ? -11.321 -4.251 -2.346 1.00 96.94 158 SER A C 1
ATOM 1281 O O . SER A 1 158 ? -11.009 -5.438 -2.413 1.00 96.94 158 SER A O 1
ATOM 1283 N N . SER A 1 159 ? -12.057 -3.647 -3.285 1.00 96.81 159 SER A N 1
ATOM 1284 C CA . SER A 1 159 ? -12.575 -4.322 -4.484 1.00 96.81 159 SER A CA 1
ATOM 1285 C C . SER A 1 159 ? -11.525 -4.563 -5.577 1.00 96.81 159 SER A C 1
ATOM 1287 O O . SER A 1 159 ? -11.773 -5.310 -6.525 1.00 96.81 159 SER A O 1
ATOM 1289 N N . TRP A 1 160 ? -10.349 -3.937 -5.475 1.00 97.69 160 TRP A N 1
ATOM 1290 C CA . TRP A 1 160 ? -9.334 -4.008 -6.518 1.00 97.69 160 TRP A CA 1
ATOM 1291 C C . TRP A 1 160 ? -8.767 -5.412 -6.685 1.00 97.69 160 TRP A C 1
ATOM 1293 O O . TRP A 1 160 ? -8.487 -6.119 -5.717 1.00 97.69 160 TRP A O 1
ATOM 1303 N N . GLN A 1 161 ? -8.537 -5.784 -7.938 1.00 97.56 161 GLN A N 1
ATOM 1304 C CA . GLN A 1 161 ? -7.733 -6.946 -8.290 1.00 97.56 161 GLN A CA 1
ATOM 1305 C C . GLN A 1 161 ? -6.293 -6.515 -8.550 1.00 97.56 161 GLN A C 1
ATOM 1307 O O . GLN A 1 161 ? -6.045 -5.395 -9.012 1.00 97.56 161 GLN A O 1
ATOM 1312 N N . GLN A 1 162 ? -5.344 -7.393 -8.238 1.00 98.12 162 GLN A N 1
ATOM 1313 C CA . GLN A 1 162 ? -3.940 -7.129 -8.519 1.00 98.12 162 GLN A CA 1
ATOM 1314 C C . GLN A 1 162 ? -3.734 -7.008 -10.033 1.00 98.12 162 GLN A C 1
ATOM 1316 O O . GLN A 1 162 ? -4.205 -7.858 -10.788 1.00 98.12 162 GLN A O 1
ATOM 1321 N N . ALA A 1 163 ? -3.054 -5.948 -10.467 1.00 97.00 163 ALA A N 1
ATOM 1322 C CA . ALA A 1 163 ? -2.649 -5.801 -11.859 1.00 97.00 163 ALA A CA 1
ATOM 1323 C C . ALA A 1 163 ? -1.358 -6.593 -12.115 1.00 97.00 163 ALA A C 1
ATOM 1325 O O . ALA A 1 163 ? -0.597 -6.862 -11.183 1.00 97.00 163 ALA A O 1
ATOM 1326 N N . GLN A 1 164 ? -1.121 -6.962 -13.372 1.00 97.00 164 GLN A N 1
ATOM 1327 C CA . GLN A 1 164 ? 0.188 -7.448 -13.803 1.00 97.00 164 GLN A CA 1
ATOM 1328 C C . GLN A 1 164 ? 1.029 -6.254 -14.256 1.00 97.00 164 GLN A C 1
ATOM 1330 O O . GLN A 1 164 ? 0.471 -5.326 -14.844 1.00 97.00 164 GLN A O 1
ATOM 1335 N N . PRO A 1 165 ? 2.338 -6.241 -13.967 1.00 96.06 165 PRO A N 1
ATOM 1336 C CA . PRO A 1 165 ? 3.203 -5.181 -14.445 1.00 96.06 165 PRO A CA 1
ATOM 1337 C C . PRO A 1 165 ? 3.316 -5.237 -15.969 1.00 96.06 165 PRO A C 1
ATOM 1339 O O . PRO A 1 165 ? 3.193 -6.303 -16.575 1.00 96.06 165 PRO A O 1
ATOM 1342 N N . LEU A 1 166 ? 3.585 -4.083 -16.574 1.00 93.69 166 LEU A N 1
ATOM 1343 C CA . LEU A 1 166 ? 3.958 -4.013 -17.981 1.00 93.69 166 LEU A CA 1
ATOM 1344 C C . LEU A 1 166 ? 5.234 -4.819 -18.229 1.00 93.69 166 LEU A C 1
ATOM 1346 O O . LEU A 1 166 ? 6.105 -4.930 -17.358 1.00 93.69 166 LEU A O 1
ATOM 1350 N N . MET A 1 167 ? 5.359 -5.331 -19.450 1.00 92.88 167 MET A N 1
ATOM 1351 C CA . MET A 1 167 ? 6.619 -5.895 -19.909 1.00 92.88 167 MET A CA 1
ATOM 1352 C C . MET A 1 167 ? 7.703 -4.800 -19.920 1.00 92.88 167 MET A C 1
ATOM 1354 O O . MET A 1 167 ? 7.382 -3.618 -20.100 1.00 92.88 167 MET A O 1
ATOM 1358 N N . PRO A 1 168 ? 8.991 -5.142 -19.734 1.00 91.38 168 PRO A N 1
ATOM 1359 C CA . PRO A 1 168 ? 10.072 -4.155 -19.754 1.00 91.38 168 PRO A CA 1
ATOM 1360 C C . PRO A 1 168 ? 10.078 -3.282 -21.016 1.00 91.38 168 PRO A C 1
ATOM 1362 O O . PRO A 1 168 ? 10.312 -2.080 -20.938 1.00 91.38 168 PRO A O 1
ATOM 1365 N N . GLU A 1 169 ? 9.759 -3.860 -22.171 1.00 92.69 169 GLU A N 1
ATOM 1366 C CA . GLU A 1 169 ? 9.653 -3.169 -23.454 1.00 92.69 169 GLU A CA 1
ATOM 1367 C C . GLU A 1 169 ? 8.473 -2.195 -23.546 1.00 92.69 169 GLU A C 1
ATOM 1369 O O . GLU A 1 169 ? 8.553 -1.259 -24.339 1.00 92.69 169 GLU A O 1
ATOM 1374 N N . ASP A 1 170 ? 7.423 -2.371 -22.747 1.00 92.81 170 ASP A N 1
ATOM 1375 C CA . ASP A 1 170 ? 6.245 -1.493 -22.697 1.00 92.81 170 ASP A CA 1
ATOM 1376 C C . ASP A 1 170 ? 6.320 -0.483 -21.544 1.00 92.81 170 ASP A C 1
ATOM 1378 O O . ASP A 1 170 ? 5.543 0.472 -21.480 1.00 92.81 170 ASP A O 1
ATOM 1382 N N . THR A 1 171 ? 7.282 -0.666 -20.640 1.00 92.31 171 THR A N 1
ATOM 1383 C CA . THR A 1 171 ? 7.532 0.253 -19.533 1.00 92.31 171 THR A CA 1
ATOM 1384 C C . THR A 1 171 ? 8.017 1.608 -20.085 1.00 92.31 171 THR A C 1
ATOM 1386 O O . THR A 1 171 ? 8.814 1.637 -21.029 1.00 92.31 171 THR A O 1
ATOM 1389 N N . PRO A 1 172 ? 7.558 2.751 -19.533 1.00 92.69 172 PRO A N 1
ATOM 1390 C CA . PRO A 1 172 ? 8.063 4.070 -19.920 1.00 92.69 172 PRO A CA 1
ATOM 1391 C C . PRO A 1 172 ? 9.594 4.170 -19.824 1.00 92.69 172 PRO A C 1
ATOM 1393 O O . PRO A 1 172 ? 10.195 3.512 -18.983 1.00 92.69 172 PRO A O 1
ATOM 1396 N N . GLU A 1 173 ? 10.229 5.027 -20.630 1.00 89.69 173 GLU A N 1
ATOM 1397 C CA . GLU A 1 173 ? 11.700 5.123 -20.767 1.00 89.69 173 GLU A CA 1
ATOM 1398 C C . GLU A 1 173 ? 12.429 5.346 -19.431 1.00 89.69 173 GLU A C 1
ATOM 1400 O O . GLU A 1 173 ? 13.527 4.837 -19.235 1.00 89.69 173 GLU A O 1
ATOM 1405 N N . ASN A 1 174 ? 11.801 6.069 -18.500 1.00 85.19 174 ASN A N 1
ATOM 1406 C CA . ASN A 1 174 ? 12.314 6.312 -17.145 1.00 85.19 174 ASN A CA 1
ATOM 1407 C C . ASN A 1 174 ? 11.494 5.584 -16.065 1.00 85.19 174 ASN A C 1
ATOM 1409 O O . ASN A 1 174 ? 11.595 5.892 -14.878 1.00 85.19 174 ASN A O 1
ATOM 1413 N N . GLY A 1 175 ? 10.618 4.674 -16.483 1.00 87.25 175 GLY A N 1
ATOM 1414 C CA . GLY A 1 175 ? 9.809 3.849 -15.607 1.00 87.25 175 GLY A CA 1
ATOM 1415 C C . GLY A 1 175 ? 10.621 2.686 -15.051 1.00 87.25 175 GLY A C 1
ATOM 1416 O O . GLY A 1 175 ? 11.548 2.179 -15.677 1.00 87.25 175 GLY A O 1
ATOM 1417 N N . ILE A 1 176 ? 10.246 2.244 -13.859 1.00 89.38 176 ILE A N 1
ATOM 1418 C CA . ILE A 1 176 ? 10.800 1.034 -13.264 1.00 89.38 176 ILE A CA 1
ATOM 1419 C C . ILE A 1 176 ? 9.900 -0.142 -13.692 1.00 89.38 176 ILE A C 1
ATOM 1421 O O . ILE A 1 176 ? 8.690 -0.088 -13.468 1.00 89.38 176 ILE A O 1
ATOM 1425 N N . PRO A 1 177 ? 10.429 -1.198 -14.328 1.00 91.19 177 PRO A N 1
ATOM 1426 C CA . PRO A 1 177 ? 9.618 -2.358 -14.679 1.00 91.19 177 PRO A CA 1
ATOM 1427 C C . PRO A 1 177 ? 9.255 -3.172 -13.430 1.00 91.19 177 PRO A C 1
ATOM 1429 O O . PRO A 1 177 ? 9.986 -3.182 -12.436 1.00 91.19 177 PRO A O 1
ATOM 1432 N N . GLY A 1 178 ? 8.141 -3.902 -13.503 1.00 95.38 178 GLY A N 1
ATOM 1433 C CA . GLY A 1 178 ? 7.683 -4.774 -12.422 1.00 95.38 178 GLY A CA 1
ATOM 1434 C C . GLY A 1 178 ? 6.798 -4.073 -11.388 1.00 95.38 178 GLY A C 1
ATOM 1435 O O . GLY A 1 178 ? 6.082 -3.107 -11.671 1.00 95.38 178 GLY A O 1
ATOM 1436 N N . TYR A 1 179 ? 6.802 -4.615 -10.173 1.00 97.56 179 TYR A N 1
ATOM 1437 C CA . TYR A 1 179 ? 6.003 -4.101 -9.064 1.00 97.56 179 TYR A CA 1
ATOM 1438 C C . TYR A 1 179 ? 6.693 -2.920 -8.355 1.00 97.56 179 TYR A C 1
ATOM 1440 O O . TYR A 1 179 ? 7.915 -2.853 -8.269 1.00 97.56 179 TYR A O 1
ATOM 1448 N N . MET A 1 180 ? 5.897 -1.995 -7.819 1.00 95.38 180 MET A N 1
ATOM 1449 C CA . MET A 1 180 ? 6.305 -0.742 -7.173 1.00 95.38 180 MET A CA 1
ATOM 1450 C C . MET A 1 180 ? 5.688 -0.534 -5.784 1.00 95.38 180 MET A C 1
ATOM 1452 O O . MET A 1 180 ? 5.633 0.587 -5.290 1.00 95.38 180 MET A O 1
ATOM 1456 N N . GLY A 1 181 ? 5.187 -1.577 -5.131 1.00 97.25 181 GLY A N 1
ATOM 1457 C CA . GLY A 1 181 ? 4.704 -1.438 -3.762 1.00 97.25 181 GLY A CA 1
ATOM 1458 C C . GLY A 1 181 ? 3.728 -2.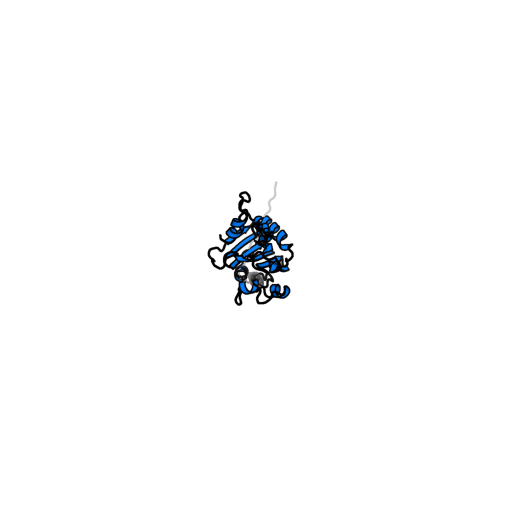516 -3.346 1.00 97.25 181 GLY A C 1
ATOM 1459 O O . GLY A 1 181 ? 3.520 -3.512 -4.043 1.00 97.25 181 GLY A O 1
ATOM 1460 N N . PHE A 1 182 ? 3.120 -2.282 -2.192 1.00 98.50 182 PHE A N 1
ATOM 1461 C CA . PHE A 1 182 ? 2.267 -3.231 -1.500 1.00 98.50 182 PHE A CA 1
ATOM 1462 C C . PHE A 1 182 ? 0.990 -2.549 -1.033 1.00 98.50 182 PHE A C 1
ATOM 1464 O O . PHE A 1 182 ? 1.015 -1.422 -0.536 1.00 98.50 182 PHE A O 1
ATOM 1471 N N . LEU A 1 183 ? -0.124 -3.267 -1.142 1.00 98.62 183 LEU A N 1
ATOM 1472 C CA . LEU A 1 183 ? -1.398 -2.871 -0.566 1.00 98.62 183 LEU A CA 1
ATOM 1473 C C . LEU A 1 183 ? -1.952 -4.009 0.283 1.00 98.62 183 LEU A C 1
ATOM 1475 O O . LEU A 1 183 ? -2.214 -5.103 -0.216 1.00 98.62 183 LEU A O 1
ATOM 1479 N N . SER A 1 184 ? -2.135 -3.739 1.570 1.00 98.56 184 SER A N 1
ATOM 1480 C CA . SER A 1 184 ? -2.631 -4.696 2.552 1.00 98.56 184 SER A CA 1
ATOM 1481 C C . SER A 1 184 ? -3.978 -4.238 3.099 1.00 98.56 184 SER A C 1
ATOM 1483 O O . SER A 1 184 ? -4.152 -3.082 3.477 1.00 98.56 184 SER A O 1
ATOM 1485 N N . PHE A 1 185 ? -4.935 -5.154 3.151 1.00 98.25 185 PHE A N 1
ATOM 1486 C CA . PHE A 1 185 ? -6.289 -4.940 3.637 1.00 98.25 185 PHE A CA 1
ATOM 1487 C C . PHE A 1 185 ? -6.555 -5.827 4.835 1.00 98.25 185 PHE A C 1
ATOM 1489 O O . PHE A 1 185 ? -6.148 -6.988 4.852 1.00 98.25 185 PHE A O 1
ATOM 1496 N N . TYR A 1 186 ? -7.277 -5.286 5.802 1.00 98.12 186 TYR A N 1
ATOM 1497 C CA . TYR A 1 186 ? -7.833 -6.024 6.921 1.00 98.12 186 TYR A CA 1
ATOM 1498 C C . TYR A 1 186 ? -9.297 -5.623 7.090 1.00 98.12 186 TYR A C 1
ATOM 1500 O O . TYR A 1 186 ? -9.618 -4.432 7.060 1.00 98.12 186 TYR A O 1
ATOM 1508 N N . ASN A 1 187 ? -10.175 -6.599 7.290 1.00 96.88 187 ASN A N 1
ATOM 1509 C CA . ASN A 1 187 ? -11.581 -6.396 7.606 1.00 96.88 187 ASN A CA 1
ATOM 1510 C C . ASN A 1 187 ? -12.057 -7.485 8.568 1.00 96.88 187 ASN A C 1
ATOM 1512 O O . ASN A 1 187 ? -12.282 -8.617 8.158 1.00 96.88 187 ASN A O 1
ATOM 1516 N N . ARG A 1 188 ? -12.222 -7.138 9.848 1.00 91.19 188 ARG A N 1
ATOM 1517 C CA . ARG A 1 188 ? -12.853 -7.996 10.870 1.00 91.19 188 ARG A CA 1
ATOM 1518 C C . ARG A 1 188 ? -12.340 -9.445 10.910 1.00 91.19 188 ARG A C 1
ATOM 1520 O O . ARG A 1 188 ? -13.118 -10.367 11.125 1.00 91.19 188 ARG A O 1
ATOM 1527 N N . GLY A 1 189 ? -11.030 -9.628 10.762 1.00 90.19 189 GLY A N 1
ATOM 1528 C CA . GLY A 1 189 ? -10.374 -10.939 10.803 1.00 90.19 189 GLY A CA 1
ATOM 1529 C C . GLY A 1 189 ? -9.908 -11.447 9.440 1.00 90.19 189 GLY A C 1
ATOM 1530 O O . GLY A 1 189 ? -8.994 -12.265 9.403 1.00 90.19 189 GLY A O 1
ATOM 1531 N N . ASP A 1 190 ? -10.451 -10.913 8.346 1.00 94.75 190 ASP A N 1
ATOM 1532 C CA . ASP A 1 190 ? -10.023 -11.263 6.996 1.00 94.75 190 ASP A CA 1
ATOM 1533 C C . ASP A 1 190 ? -8.927 -10.320 6.513 1.00 94.75 190 ASP A C 1
ATOM 1535 O O . ASP A 1 190 ? -9.065 -9.094 6.578 1.00 94.75 190 ASP A O 1
ATOM 1539 N N . SER A 1 191 ? -7.853 -10.899 5.980 1.00 96.69 191 SER A N 1
ATOM 1540 C CA . SER A 1 191 ? -6.692 -10.151 5.506 1.00 96.69 191 SER A CA 1
ATOM 1541 C C . SER A 1 191 ? -6.309 -10.542 4.093 1.00 96.69 191 SER A C 1
ATOM 1543 O O . SER A 1 191 ? -6.323 -11.714 3.724 1.00 96.69 191 SER A O 1
ATOM 1545 N N . ARG A 1 192 ? -5.918 -9.545 3.301 1.00 96.88 192 ARG A N 1
ATOM 1546 C CA . ARG A 1 192 ? -5.417 -9.736 1.939 1.00 96.88 192 ARG A CA 1
ATOM 1547 C C . ARG A 1 192 ? -4.263 -8.787 1.684 1.00 96.88 192 ARG A C 1
ATOM 1549 O O . ARG A 1 192 ? -4.324 -7.633 2.092 1.00 96.88 192 ARG A O 1
ATOM 1556 N N . GLN A 1 193 ? -3.248 -9.248 0.969 1.00 98.31 193 GLN A N 1
ATOM 1557 C CA . GLN A 1 193 ? -2.165 -8.405 0.474 1.00 98.31 193 GLN A CA 1
ATOM 1558 C C . GLN A 1 193 ? -2.062 -8.570 -1.038 1.00 98.31 193 GLN A C 1
ATOM 1560 O O . GLN A 1 193 ? -2.299 -9.660 -1.558 1.00 98.31 193 GLN A O 1
ATOM 1565 N N . MET A 1 194 ? -1.732 -7.492 -1.736 1.00 98.44 194 MET A N 1
ATOM 1566 C CA . MET A 1 194 ? -1.464 -7.510 -3.168 1.00 98.44 194 MET A CA 1
ATOM 1567 C C . MET A 1 194 ? -0.301 -6.584 -3.511 1.00 98.44 194 MET A C 1
ATOM 1569 O O . MET A 1 194 ? -0.011 -5.635 -2.778 1.00 98.44 194 MET A O 1
ATOM 1573 N N . LEU A 1 195 ? 0.357 -6.875 -4.626 1.00 98.62 195 LEU A N 1
ATOM 1574 C CA . LEU A 1 195 ? 1.404 -6.034 -5.189 1.00 98.62 195 LEU A CA 1
ATOM 1575 C C . LEU A 1 195 ? 0.796 -4.893 -6.010 1.00 98.62 195 LEU A C 1
ATOM 1577 O O . LEU A 1 195 ? -0.284 -5.026 -6.587 1.00 98.62 195 LEU A O 1
ATOM 1581 N N . LEU A 1 196 ? 1.498 -3.771 -6.064 1.00 98.44 196 LEU A N 1
ATOM 1582 C CA . LEU A 1 196 ? 1.147 -2.625 -6.897 1.00 98.44 196 LEU A CA 1
ATOM 1583 C C . LEU A 1 196 ? 2.161 -2.483 -8.025 1.00 98.44 196 LEU A C 1
ATOM 1585 O O . LEU A 1 196 ? 3.326 -2.813 -7.854 1.00 98.44 196 LEU A O 1
ATOM 1589 N N . THR A 1 197 ? 1.721 -1.992 -9.167 1.00 97.44 197 THR A N 1
ATOM 1590 C CA . THR A 1 197 ? 2.496 -1.713 -10.381 1.00 97.44 197 THR A CA 1
ATOM 1591 C C . THR A 1 197 ? 2.717 -0.208 -10.523 1.00 97.44 197 THR A C 1
ATOM 1593 O O . THR A 1 197 ? 2.071 0.579 -9.832 1.00 97.44 197 THR A O 1
ATOM 1596 N N . GLY A 1 198 ? 3.580 0.223 -11.445 1.00 94.75 198 GLY A N 1
ATOM 1597 C CA . GLY A 1 198 ? 3.709 1.653 -11.760 1.00 94.75 198 GLY A CA 1
ATOM 1598 C C . GLY A 1 198 ? 2.380 2.301 -12.172 1.00 94.75 198 GLY A C 1
ATOM 1599 O O . GLY A 1 198 ? 2.055 3.390 -11.699 1.00 94.75 198 GLY A O 1
ATOM 1600 N N . GLU A 1 199 ? 1.559 1.591 -12.953 1.00 95.31 199 GLU A N 1
ATOM 1601 C CA . GLU A 1 199 ? 0.254 2.075 -13.432 1.00 95.31 199 GLU A CA 1
ATOM 1602 C C . GLU A 1 199 ? -0.788 2.253 -12.318 1.00 95.31 199 GLU A C 1
ATOM 1604 O O . GLU A 1 199 ? -1.732 3.036 -12.458 1.00 95.31 199 GLU A O 1
ATOM 1609 N N . ASP A 1 200 ? -0.600 1.595 -11.171 1.00 97.12 200 ASP A N 1
ATOM 1610 C CA . ASP A 1 200 ? -1.432 1.832 -9.992 1.00 97.12 200 ASP A CA 1
ATOM 1611 C C . ASP A 1 200 ? -1.253 3.250 -9.437 1.00 97.12 200 ASP A C 1
ATOM 1613 O O . ASP A 1 200 ? -2.185 3.796 -8.841 1.00 97.12 200 ASP A O 1
ATOM 1617 N N . PHE A 1 201 ? -0.100 3.872 -9.686 1.00 94.94 201 PHE A N 1
ATOM 1618 C CA . PHE A 1 201 ? 0.226 5.227 -9.251 1.00 94.94 201 PHE A CA 1
ATOM 1619 C C . PHE A 1 201 ? 0.123 6.237 -10.390 1.00 94.94 201 PHE A C 1
ATOM 1621 O O . PHE A 1 201 ? -0.522 7.273 -10.228 1.00 94.94 201 PHE A O 1
ATOM 1628 N N . VAL A 1 202 ? 0.716 5.951 -11.548 1.00 92.88 202 VAL A N 1
ATOM 1629 C CA . VAL A 1 202 ? 0.759 6.862 -12.697 1.00 92.88 202 VAL A CA 1
ATOM 1630 C C . VAL A 1 202 ? 0.615 6.069 -13.987 1.00 92.88 202 VAL A C 1
ATOM 1632 O O . VAL A 1 202 ? 1.385 5.155 -14.256 1.00 92.88 202 VAL A O 1
ATOM 1635 N N . ILE A 1 203 ? -0.351 6.458 -14.813 1.00 93.31 203 ILE A N 1
ATOM 1636 C CA . ILE A 1 203 ? -0.594 5.855 -16.124 1.00 93.31 203 ILE A CA 1
ATOM 1637 C C . ILE A 1 203 ? 0.025 6.765 -17.184 1.00 93.31 203 ILE A C 1
ATOM 1639 O O . ILE A 1 203 ? -0.435 7.896 -17.374 1.00 93.31 203 ILE A O 1
ATOM 1643 N N . CYS A 1 204 ? 1.040 6.264 -17.883 1.00 91.44 204 CYS A N 1
ATOM 1644 C CA . CYS A 1 204 ? 1.681 6.937 -19.011 1.00 91.44 204 CYS A CA 1
ATOM 1645 C C . CYS A 1 204 ? 1.083 6.411 -20.319 1.00 91.44 204 CYS A C 1
ATOM 1647 O O . CYS A 1 204 ? 1.103 5.209 -20.564 1.00 91.44 204 CYS A O 1
ATOM 1649 N N . LYS A 1 205 ? 0.563 7.288 -21.186 1.00 88.31 205 LYS A N 1
ATOM 1650 C CA . LYS A 1 205 ? 0.015 6.844 -22.487 1.00 88.31 205 LYS A CA 1
ATOM 1651 C C . LYS A 1 205 ? 1.086 6.506 -23.522 1.00 88.31 205 LYS A C 1
ATOM 1653 O O . LYS A 1 205 ? 0.803 5.822 -24.500 1.00 88.31 205 LYS A O 1
ATOM 1658 N N . THR A 1 206 ? 2.280 7.058 -23.346 1.00 88.75 206 THR A N 1
ATOM 1659 C CA . THR A 1 206 ? 3.412 6.911 -24.259 1.00 88.75 206 THR A CA 1
ATOM 1660 C C . THR A 1 206 ? 4.649 6.511 -23.466 1.00 88.75 206 THR A C 1
ATOM 1662 O O . THR A 1 206 ? 4.733 6.763 -22.261 1.00 88.75 206 THR A O 1
ATOM 1665 N N . LYS A 1 207 ? 5.657 5.958 -24.152 1.00 89.44 207 LYS A N 1
ATOM 1666 C CA . LYS A 1 207 ? 6.948 5.623 -23.533 1.00 89.44 207 LYS A CA 1
ATOM 1667 C C . LYS A 1 207 ? 7.649 6.822 -22.894 1.00 89.44 207 LYS A C 1
ATOM 1669 O O . LYS A 1 207 ? 8.318 6.667 -21.881 1.00 89.44 207 LYS A O 1
ATOM 1674 N N . LYS A 1 208 ? 7.466 8.020 -23.451 1.00 90.25 208 LYS A N 1
ATOM 1675 C CA . LYS A 1 208 ? 8.058 9.255 -22.917 1.00 90.25 208 LYS A CA 1
ATOM 1676 C C . LYS A 1 208 ? 7.292 9.818 -21.721 1.00 90.25 208 LYS A C 1
ATOM 1678 O O . LYS A 1 208 ? 7.799 10.715 -21.057 1.00 90.25 208 LYS A O 1
ATOM 1683 N N . CYS A 1 209 ? 6.090 9.304 -21.449 1.00 87.62 209 CYS A N 1
ATOM 1684 C CA . CYS A 1 209 ? 5.184 9.797 -20.415 1.00 87.62 209 CYS A CA 1
ATOM 1685 C C . CYS A 1 209 ? 4.924 11.316 -20.493 1.00 87.62 209 CYS A C 1
ATOM 1687 O O . CYS A 1 209 ? 4.757 11.990 -19.479 1.00 87.62 209 CYS A O 1
ATOM 1689 N N . ASP A 1 210 ? 4.875 11.858 -21.710 1.00 86.56 210 ASP A N 1
ATOM 1690 C CA . ASP A 1 210 ? 4.496 13.248 -21.988 1.00 86.56 210 ASP A CA 1
ATOM 1691 C C . ASP A 1 210 ? 3.053 13.554 -21.550 1.00 86.56 210 ASP A C 1
ATOM 1693 O O . ASP A 1 210 ? 2.751 14.652 -21.079 1.00 86.56 210 ASP A O 1
ATOM 1697 N N . GLU A 1 211 ? 2.176 12.551 -21.625 1.00 86.50 211 GLU A N 1
ATOM 1698 C CA . GLU A 1 211 ? 0.834 12.570 -21.056 1.00 86.50 211 GLU A CA 1
ATOM 1699 C C . GLU A 1 211 ? 0.673 11.530 -19.938 1.00 86.50 211 GLU A C 1
ATOM 1701 O O . GLU A 1 211 ? 0.529 10.328 -20.189 1.00 86.50 211 GLU A O 1
ATOM 1706 N N . ALA A 1 212 ? 0.613 12.020 -18.697 1.00 88.06 212 ALA A N 1
ATOM 1707 C CA . ALA A 1 212 ? 0.383 11.213 -17.505 1.00 88.06 212 ALA A CA 1
ATOM 1708 C C . ALA A 1 212 ? -1.027 11.417 -16.928 1.00 88.06 212 ALA A C 1
ATOM 1710 O O . ALA A 1 212 ? -1.551 12.536 -16.860 1.00 88.06 212 ALA A O 1
ATOM 1711 N N . LYS A 1 213 ? -1.631 10.328 -16.453 1.00 92.50 213 LYS A N 1
ATOM 1712 C CA . LYS A 1 213 ? -2.848 10.333 -15.632 1.00 92.50 213 LYS A CA 1
ATOM 1713 C C . LYS A 1 213 ? -2.548 9.745 -14.260 1.00 92.50 213 LYS A C 1
ATOM 1715 O O . LYS A 1 213 ? -1.670 8.901 -14.119 1.00 92.50 213 LYS A O 1
ATOM 1720 N N . LEU A 1 214 ? -3.322 10.152 -13.256 1.00 92.50 214 LEU A N 1
ATOM 1721 C CA . LEU A 1 214 ? -3.286 9.495 -11.951 1.00 92.50 214 LEU A CA 1
ATOM 1722 C C . LEU A 1 214 ? -3.715 8.035 -12.112 1.00 92.50 214 LEU A C 1
ATOM 1724 O O . LEU A 1 214 ? -4.757 7.768 -12.712 1.00 92.50 214 LEU A O 1
ATOM 1728 N N . GLY A 1 215 ? -2.934 7.116 -11.564 1.00 95.44 215 GLY A N 1
ATOM 1729 C CA . GLY A 1 215 ? -3.317 5.725 -11.367 1.00 95.44 215 GLY A CA 1
ATOM 1730 C C . GLY A 1 215 ? -4.351 5.583 -10.251 1.00 95.44 215 GLY A C 1
ATOM 1731 O O . GLY A 1 215 ? -4.678 6.543 -9.540 1.00 95.44 215 GLY A O 1
ATOM 1732 N N . ARG A 1 216 ? -4.901 4.376 -10.096 1.00 96.81 216 ARG A N 1
ATOM 1733 C CA . ARG A 1 216 ? -6.034 4.135 -9.187 1.00 96.81 216 ARG A CA 1
ATOM 1734 C C . ARG A 1 216 ? -5.732 4.455 -7.717 1.00 96.81 216 ARG A C 1
ATOM 1736 O O . ARG A 1 216 ? -6.640 4.894 -7.016 1.00 96.81 216 ARG A O 1
ATOM 1743 N N . VAL A 1 217 ? -4.483 4.316 -7.259 1.00 96.19 217 VAL A N 1
ATOM 1744 C CA . VAL A 1 217 ? -4.053 4.672 -5.892 1.00 96.19 217 VAL A CA 1
ATOM 1745 C C . VAL A 1 217 ? -4.239 6.163 -5.644 1.00 96.19 217 VAL A C 1
ATOM 1747 O O . VAL A 1 217 ? -4.977 6.547 -4.735 1.00 96.19 217 VAL A O 1
ATOM 1750 N N . TYR A 1 218 ? -3.639 7.017 -6.476 1.00 93.38 218 TYR A N 1
ATOM 1751 C CA . TYR A 1 218 ? -3.770 8.464 -6.301 1.00 93.38 218 TYR A CA 1
ATOM 1752 C C . TYR A 1 218 ? -5.183 8.961 -6.598 1.00 93.38 218 TYR A C 1
ATOM 1754 O O . TYR A 1 218 ? -5.666 9.846 -5.895 1.00 93.38 218 TYR A O 1
ATOM 1762 N N . GLN A 1 219 ? -5.894 8.352 -7.551 1.00 94.50 219 GLN A N 1
ATOM 1763 C CA . GLN A 1 219 ? -7.317 8.638 -7.745 1.00 94.50 219 GLN A CA 1
ATOM 1764 C C . GLN A 1 219 ? -8.129 8.357 -6.471 1.00 94.50 219 GLN A C 1
ATOM 1766 O O . GLN A 1 219 ? -8.908 9.212 -6.055 1.00 94.50 219 GLN A O 1
ATOM 1771 N N . ALA A 1 220 ? -7.928 7.215 -5.805 1.00 95.50 220 ALA A N 1
ATOM 1772 C CA . ALA A 1 220 ? -8.628 6.901 -4.559 1.00 95.50 220 ALA A CA 1
ATOM 1773 C C . ALA A 1 220 ? -8.269 7.879 -3.430 1.00 95.50 220 ALA A C 1
ATOM 1775 O O . ALA A 1 220 ? -9.151 8.332 -2.697 1.00 95.50 220 ALA A O 1
ATOM 1776 N N . LEU A 1 221 ? -6.995 8.263 -3.316 1.00 93.75 221 LEU A N 1
ATOM 1777 C CA . LEU A 1 221 ? -6.548 9.206 -2.290 1.00 93.75 221 LEU A CA 1
ATOM 1778 C C . LEU A 1 221 ? -7.177 10.599 -2.451 1.00 93.75 221 LEU A C 1
ATOM 1780 O O . LEU A 1 221 ? -7.448 11.240 -1.439 1.00 93.75 221 LEU A O 1
ATOM 1784 N N . THR A 1 222 ? -7.541 11.035 -3.666 1.00 92.75 222 THR A N 1
ATOM 1785 C CA . THR A 1 222 ? -8.239 12.327 -3.889 1.00 92.75 222 THR A CA 1
ATOM 1786 C C . THR A 1 222 ? -9.608 12.438 -3.201 1.00 92.75 222 THR A C 1
ATOM 1788 O O . THR A 1 222 ? -10.156 13.538 -3.071 1.00 92.75 222 THR A O 1
ATOM 1791 N N . ILE A 1 223 ? -10.171 11.325 -2.713 1.00 91.69 223 ILE A N 1
ATOM 1792 C CA . ILE A 1 223 ? -11.365 11.332 -1.854 1.00 91.69 223 ILE A CA 1
ATOM 1793 C C . ILE A 1 223 ? -11.096 12.131 -0.574 1.00 91.69 223 ILE A C 1
ATOM 1795 O O . ILE A 1 223 ? -11.992 12.824 -0.081 1.00 91.69 223 ILE A O 1
ATOM 1799 N N . LEU A 1 224 ? -9.870 12.067 -0.051 1.00 90.62 224 LEU A N 1
ATOM 1800 C CA . LEU A 1 224 ? -9.482 12.798 1.145 1.00 90.62 224 LEU A CA 1
ATOM 1801 C C . LEU A 1 224 ? -9.212 14.269 0.783 1.00 90.62 224 LEU A C 1
ATOM 1803 O O . LEU A 1 224 ? -8.454 14.541 -0.150 1.00 90.62 224 LEU A O 1
ATOM 1807 N N . PRO A 1 225 ? -9.772 15.238 1.531 1.00 87.31 225 PRO A N 1
ATOM 1808 C CA . PRO A 1 225 ? -9.630 16.662 1.227 1.00 87.31 225 PRO A CA 1
ATOM 1809 C C . PRO A 1 225 ? -8.186 17.145 1.041 1.00 87.31 225 PRO A C 1
ATOM 1811 O O . PRO A 1 225 ? -7.946 17.975 0.172 1.00 87.31 225 PRO A O 1
ATOM 1814 N N . ARG A 1 226 ? -7.220 16.590 1.787 1.00 85.38 226 ARG A N 1
ATOM 1815 C CA . ARG A 1 226 ? -5.790 16.941 1.675 1.00 85.38 226 ARG A CA 1
ATOM 1816 C C . ARG A 1 226 ? -5.202 16.694 0.281 1.00 85.38 226 ARG A C 1
ATOM 1818 O O . ARG A 1 226 ? -4.295 17.401 -0.139 1.00 85.38 226 ARG A O 1
ATOM 1825 N N . PHE A 1 227 ? -5.737 15.706 -0.434 1.00 85.38 227 PHE A N 1
ATOM 1826 C CA . PHE A 1 227 ? -5.278 15.301 -1.761 1.00 85.38 227 PHE A CA 1
ATOM 1827 C C . PHE A 1 227 ? -6.096 15.935 -2.886 1.00 85.38 227 PHE A C 1
ATOM 1829 O O . PHE A 1 227 ? -5.788 15.733 -4.060 1.00 85.38 227 PHE A O 1
ATOM 1836 N N . LYS A 1 228 ? -7.109 16.748 -2.556 1.00 79.56 228 LYS A N 1
ATOM 1837 C CA . LYS A 1 228 ? -7.804 17.606 -3.520 1.00 79.56 228 LYS A CA 1
ATOM 1838 C C . LYS A 1 228 ? -6.923 18.811 -3.852 1.00 79.56 228 LYS A C 1
ATOM 1840 O O . LYS A 1 228 ? -7.246 19.951 -3.529 1.00 79.56 228 LYS A O 1
ATOM 1845 N N . VAL A 1 229 ? -5.780 18.564 -4.483 1.00 61.38 229 VAL A N 1
ATOM 1846 C CA . VAL A 1 229 ? -5.021 19.621 -5.154 1.00 61.38 229 VAL A CA 1
ATOM 1847 C C . VAL A 1 229 ? -5.917 20.153 -6.270 1.00 61.38 229 VAL A C 1
ATOM 1849 O O . VAL A 1 229 ? -6.418 19.358 -7.062 1.00 61.38 229 VAL A O 1
ATOM 1852 N N . GLN A 1 230 ? -6.166 21.470 -6.281 1.00 48.28 230 GLN A N 1
ATOM 1853 C CA . GLN A 1 230 ? -6.996 22.186 -7.259 1.00 48.28 230 GLN A CA 1
ATOM 1854 C C . GLN A 1 230 ? -6.810 21.598 -8.663 1.00 48.28 230 GLN A C 1
ATOM 1856 O O . GLN A 1 230 ? -5.830 21.893 -9.346 1.00 48.28 230 GLN A O 1
ATOM 1861 N N . SER A 1 231 ? -7.774 20.799 -9.118 1.00 47.47 231 SER A N 1
ATOM 1862 C CA . SER A 1 231 ? -7.812 20.215 -10.463 1.00 47.47 231 SER A CA 1
ATOM 1863 C C . SER A 1 231 ? -8.039 21.264 -11.562 1.00 47.47 231 SER A C 1
ATOM 1865 O O . SER A 1 231 ? -8.431 20.913 -12.668 1.00 47.47 231 SER A O 1
ATOM 1867 N N . ASP A 1 232 ? -7.824 22.546 -11.255 1.00 45.69 232 ASP A N 1
ATOM 1868 C CA . ASP A 1 232 ? -8.279 23.695 -12.033 1.00 45.69 232 ASP A CA 1
ATOM 1869 C C . ASP A 1 232 ? -7.138 24.480 -12.703 1.00 45.69 232 ASP A C 1
ATOM 1871 O O . ASP A 1 232 ? -7.357 25.528 -13.305 1.00 45.69 232 ASP A O 1
ATOM 1875 N N . ARG A 1 233 ? -5.891 23.985 -12.668 1.00 42.53 233 ARG A N 1
ATOM 1876 C CA . ARG A 1 233 ? -4.815 24.528 -13.515 1.00 42.53 233 ARG A CA 1
ATOM 1877 C C . ARG A 1 233 ? -3.975 23.431 -14.151 1.00 42.53 233 ARG A C 1
ATOM 1879 O O . ARG A 1 233 ? -3.426 22.566 -13.479 1.00 42.53 233 ARG A O 1
ATOM 1886 N N . ARG A 1 234 ? -3.875 23.526 -15.479 1.00 44.34 234 ARG A N 1
ATOM 1887 C CA . ARG A 1 234 ? -3.017 22.762 -16.395 1.00 44.34 234 ARG A CA 1
ATOM 1888 C C . ARG A 1 234 ? -1.604 22.550 -15.829 1.00 44.34 234 ARG A C 1
ATOM 1890 O O . ARG A 1 234 ? -0.744 23.401 -16.010 1.00 44.34 234 ARG A O 1
ATOM 1897 N N . SER A 1 235 ? -1.376 21.431 -15.149 1.00 44.91 235 SER A N 1
ATOM 1898 C CA . SER A 1 235 ? -0.113 20.678 -15.103 1.00 44.91 235 SER A CA 1
ATOM 1899 C C . SER A 1 235 ? -0.293 19.517 -14.125 1.00 44.91 235 SER A C 1
ATOM 1901 O O . SER A 1 235 ? -0.033 19.620 -12.928 1.00 44.91 235 SER A O 1
ATOM 1903 N N . THR A 1 236 ? -0.803 18.395 -14.628 1.00 50.53 236 THR A N 1
ATOM 1904 C CA . THR A 1 236 ? -0.996 17.160 -13.853 1.00 50.53 236 THR A CA 1
ATOM 1905 C C . THR A 1 236 ? 0.336 16.507 -13.463 1.00 50.53 236 THR A C 1
ATOM 1907 O O . THR A 1 236 ? 0.377 15.733 -12.512 1.00 50.53 236 THR A O 1
ATOM 1910 N N . TYR A 1 237 ? 1.429 16.847 -14.155 1.00 44.59 237 TYR A N 1
ATOM 1911 C CA . TYR A 1 237 ? 2.728 16.193 -13.994 1.00 44.59 237 TYR A CA 1
ATOM 1912 C C . TYR A 1 237 ? 3.471 16.635 -12.721 1.00 44.59 237 TYR A C 1
ATOM 1914 O O . TYR A 1 237 ? 3.950 15.803 -11.955 1.00 44.59 237 TYR A O 1
ATOM 1922 N N . ASN A 1 238 ? 3.487 17.939 -12.417 1.00 41.41 238 ASN A N 1
ATOM 1923 C CA . ASN A 1 238 ? 4.220 18.448 -11.249 1.00 41.41 238 ASN A CA 1
ATOM 1924 C C . ASN A 1 238 ? 3.527 18.128 -9.914 1.00 41.41 238 ASN A C 1
ATOM 1926 O O . ASN A 1 238 ? 4.189 18.039 -8.884 1.00 41.41 238 ASN A O 1
ATOM 1930 N N . ASN A 1 239 ? 2.209 17.912 -9.918 1.00 42.62 239 ASN A N 1
ATOM 1931 C CA . ASN A 1 239 ? 1.452 17.667 -8.690 1.00 42.62 239 ASN A CA 1
ATOM 1932 C C . ASN A 1 239 ? 1.561 16.218 -8.192 1.00 42.62 239 ASN A C 1
ATOM 1934 O O . ASN A 1 239 ? 1.607 16.010 -6.983 1.00 42.62 239 ASN A O 1
ATOM 1938 N N . ALA A 1 240 ? 1.654 15.226 -9.086 1.00 44.41 240 ALA A N 1
ATOM 1939 C CA . ALA A 1 240 ? 1.843 13.827 -8.683 1.00 44.41 240 ALA A CA 1
ATOM 1940 C C . ALA A 1 240 ? 3.209 13.609 -8.005 1.00 44.41 240 ALA A C 1
ATOM 1942 O O . ALA A 1 240 ? 3.293 12.918 -6.994 1.00 44.41 240 ALA A O 1
ATOM 1943 N N . LEU A 1 241 ? 4.258 14.278 -8.499 1.00 44.91 241 LEU A N 1
ATOM 1944 C CA . LEU A 1 241 ? 5.583 14.276 -7.871 1.00 44.91 241 LEU A CA 1
ATOM 1945 C C . LEU A 1 241 ? 5.616 15.107 -6.576 1.00 44.91 241 LEU A C 1
ATOM 1947 O O . LEU A 1 241 ? 6.199 14.658 -5.590 1.00 44.91 241 LEU A O 1
ATOM 1951 N N . GLN A 1 242 ? 4.941 16.265 -6.520 1.00 44.88 242 GLN A N 1
ATOM 1952 C CA . GLN A 1 242 ? 4.876 17.083 -5.296 1.00 44.88 242 GLN A CA 1
ATOM 1953 C C . GLN A 1 242 ? 4.119 16.421 -4.138 1.00 44.88 242 GLN A C 1
ATOM 1955 O O . GLN A 1 242 ? 4.437 16.708 -2.988 1.00 44.88 242 GLN A O 1
ATOM 1960 N N . LEU A 1 243 ? 3.155 15.535 -4.406 1.00 46.53 243 LEU A N 1
ATOM 1961 C CA . LEU A 1 243 ? 2.471 14.764 -3.360 1.00 46.53 243 LEU A CA 1
ATOM 1962 C C . LEU A 1 243 ? 3.397 13.783 -2.630 1.00 46.53 243 LEU A C 1
ATOM 1964 O O . LEU A 1 243 ? 3.070 13.380 -1.524 1.00 46.53 243 LEU A O 1
ATOM 1968 N N . SER A 1 244 ? 4.543 13.431 -3.222 1.00 37.41 244 SER A N 1
ATOM 1969 C CA . SER A 1 244 ? 5.584 12.635 -2.557 1.00 37.41 244 SER A CA 1
ATOM 1970 C C . SER A 1 244 ? 6.648 13.477 -1.841 1.00 37.41 244 SER A C 1
ATOM 1972 O O . SER A 1 244 ? 7.480 12.910 -1.148 1.00 37.41 244 SER A O 1
ATOM 1974 N N . ALA A 1 245 ? 6.652 14.803 -2.030 1.00 36.47 245 ALA A N 1
ATOM 1975 C CA . ALA A 1 245 ? 7.728 15.707 -1.602 1.00 36.47 245 ALA A CA 1
ATOM 1976 C C . ALA A 1 245 ? 7.298 16.733 -0.527 1.00 36.47 245 ALA A C 1
ATOM 1978 O O . ALA A 1 245 ? 8.009 17.714 -0.301 1.00 36.47 245 ALA A O 1
ATOM 1979 N N . ARG A 1 246 ? 6.128 16.551 0.099 1.00 43.66 246 ARG A N 1
ATOM 1980 C CA . ARG A 1 246 ? 5.623 17.355 1.228 1.00 43.66 246 ARG A CA 1
ATOM 1981 C C . ARG A 1 246 ? 5.465 16.478 2.457 1.00 43.66 246 ARG A C 1
ATOM 1983 O O . ARG A 1 246 ? 5.711 17.001 3.564 1.00 43.66 246 ARG A O 1
#